Protein AF-A0A923YGH2-F1 (afdb_monomer_lite)

Radius of gyration: 32.26 Å; chains: 1; bounding box: 65×33×88 Å

Sequence (251 aa):
MGNYLRNRQLCQKSAALTHETYASIAAMFGGIEATFDDNFAPNNHIIGATIIGGDPRDSVVDAHCRSHDHENLFIASSAVMPVAGTVNCALTIAADAMVQIASEMAAANASASTNADQIKRGEYLVRVADCIACHKVDKVKPFAGGYPLATPFGNIYGPNITPDKETGIGTWMDDDFIYAMPLGIGKHGEHLFQRFPIPRLPNCRVRMYWQSKPICLAYMRLIRRRRKTICCFRLTSDLFWRAGKLIQQKV

Foldseek 3Di:
DVVVVVVVVVVLVVLVVVVVVVVVVCVVVVNPDDDDDSDDDDPPQDAQQQEEDDDLVPGQAYPLQAGPVDRPDGDQGNNHHNDDDPDDCPVVSVVSVVSNVVVVVVVVVVVPDDLVVLLVLLVVVCVVVVQQVQQAPDPVGGQCKADFDDDPVGTDIDFRQALAPPGHCVVPDLVQQLCCLQPCAHPVRDRHDPPNCPDDPPPDPPDPDSVSSSSNSSNRNVPDDDDDPDRSVPVPPVVVVVVVVVVVVPD

Secondary structure (DSSP, 8-state):
-HHHHHHHHHHHHHHHHHHHHHHHHHHHTT-S------S----S----TT-B-S-TTT-SB-TTSBBTT-TT-B--SGGG-SS--SS-THHHHHHHHHHHHHHHHHHHHHTS--HHHHHHHHHHHHHHTTHHHHS-SSTTSTTS---EEEETTEEEEPPP-SS-TTTSSTT--HHHHHHHHHH-B-TTSPBPPS-S--S-STT---PPPGGGHHHHHHHHHHSPP---SS-THHHHHHHHHHHHHHHTT--

pLDDT: mean 76.6, std 18.09, range [27.05, 96.0]

Structure (mmCIF, N/CA/C/O backbone):
data_AF-A0A923YGH2-F1
#
_entry.id   AF-A0A923YGH2-F1
#
loop_
_atom_site.group_PDB
_atom_site.id
_atom_site.type_symbo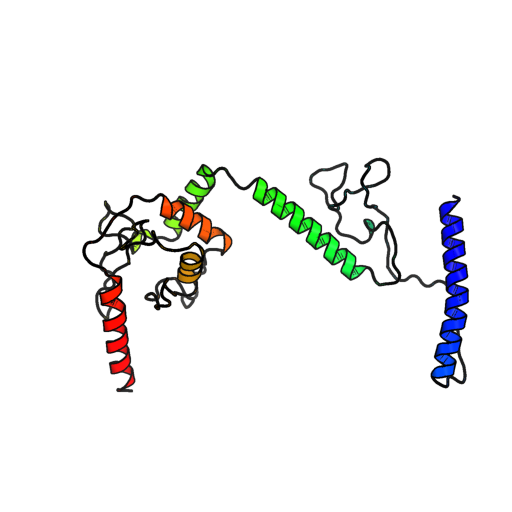l
_atom_site.label_atom_id
_atom_site.label_alt_id
_atom_site.label_comp_id
_atom_site.label_asym_id
_atom_site.label_entity_id
_atom_site.label_seq_id
_atom_site.pdbx_PDB_ins_code
_atom_site.Cartn_x
_atom_site.Cartn_y
_atom_site.Cartn_z
_atom_site.occupancy
_atom_site.B_iso_or_equiv
_atom_site.auth_seq_id
_atom_site.auth_comp_id
_atom_site.auth_asym_id
_atom_site.auth_atom_id
_atom_site.pdbx_PDB_model_num
ATOM 1 N N . MET A 1 1 ? -1.843 5.556 -34.778 1.00 51.59 1 MET A N 1
ATOM 2 C CA . MET A 1 1 ? -0.542 5.370 -35.468 1.00 51.59 1 MET A CA 1
ATOM 3 C C . MET A 1 1 ? 0.438 6.537 -35.273 1.00 51.59 1 MET A C 1
ATOM 5 O O . MET A 1 1 ? 1.607 6.277 -35.023 1.00 51.59 1 MET A O 1
ATOM 9 N N . GLY A 1 2 ? 0.002 7.807 -35.338 1.00 68.06 2 GLY A N 1
ATOM 10 C CA . GLY A 1 2 ? 0.908 8.975 -35.281 1.00 68.06 2 GLY A CA 1
ATOM 11 C C . GLY A 1 2 ? 1.752 9.128 -34.001 1.00 68.06 2 GLY A C 1
ATOM 12 O O . GLY A 1 2 ? 2.949 9.385 -34.092 1.00 68.06 2 GLY A O 1
ATOM 13 N N . ASN A 1 3 ? 1.174 8.903 -32.815 1.00 70.56 3 ASN A N 1
ATOM 14 C CA . ASN A 1 3 ? 1.896 9.080 -31.541 1.00 70.56 3 ASN A CA 1
ATOM 15 C C . ASN A 1 3 ? 2.990 8.023 -31.310 1.00 70.56 3 ASN A C 1
ATOM 17 O O . ASN A 1 3 ? 4.061 8.346 -30.806 1.00 70.56 3 ASN A O 1
ATOM 21 N N . TYR A 1 4 ? 2.761 6.778 -31.736 1.00 70.81 4 TYR A N 1
ATOM 22 C CA . TYR A 1 4 ? 3.744 5.696 -31.616 1.00 70.81 4 TYR A CA 1
ATOM 23 C C . TYR A 1 4 ? 5.009 5.976 -32.440 1.00 70.81 4 TYR A C 1
ATOM 25 O O . TYR A 1 4 ? 6.125 5.871 -31.935 1.00 70.81 4 TYR A O 1
ATOM 33 N N . LEU A 1 5 ? 4.835 6.399 -33.697 1.00 78.06 5 LEU A N 1
ATOM 34 C CA . LEU A 1 5 ? 5.953 6.735 -34.581 1.00 78.06 5 LEU A CA 1
ATOM 35 C C . LEU A 1 5 ? 6.756 7.927 -34.047 1.00 78.06 5 LEU A C 1
ATOM 37 O O . LEU A 1 5 ? 7.986 7.899 -34.085 1.00 78.06 5 LEU A O 1
ATOM 41 N N . ARG A 1 6 ? 6.074 8.933 -33.486 1.00 84.00 6 ARG A N 1
ATOM 42 C CA . ARG A 1 6 ? 6.716 10.077 -32.826 1.00 84.00 6 ARG A CA 1
ATOM 43 C C . ARG A 1 6 ? 7.553 9.643 -31.621 1.00 84.00 6 ARG A C 1
ATOM 45 O O . ARG A 1 6 ? 8.705 10.052 -31.514 1.00 84.00 6 ARG A O 1
ATOM 52 N N . ASN A 1 7 ? 7.013 8.791 -30.749 1.00 82.50 7 ASN A N 1
ATOM 53 C CA . ASN A 1 7 ? 7.738 8.302 -29.573 1.00 82.50 7 ASN A CA 1
ATOM 54 C C . ASN A 1 7 ? 8.963 7.473 -29.970 1.00 82.50 7 ASN A C 1
ATOM 56 O O . ASN A 1 7 ? 10.049 7.696 -29.443 1.00 82.50 7 ASN A O 1
ATOM 60 N N . ARG A 1 8 ? 8.828 6.598 -30.973 1.00 85.31 8 ARG A N 1
ATOM 61 C CA . ARG A 1 8 ? 9.960 5.840 -31.521 1.00 85.31 8 ARG A CA 1
ATOM 62 C C . ARG A 1 8 ? 11.075 6.761 -32.022 1.00 85.31 8 ARG A C 1
ATOM 64 O O . ARG A 1 8 ? 12.238 6.531 -31.705 1.00 85.31 8 ARG A O 1
ATOM 71 N N . GLN A 1 9 ? 10.731 7.811 -32.768 1.00 88.75 9 GLN A N 1
ATOM 72 C CA . GLN A 1 9 ? 11.712 8.787 -33.255 1.00 88.75 9 GLN A CA 1
ATOM 73 C C . GLN A 1 9 ? 12.418 9.523 -32.109 1.00 88.75 9 GLN A C 1
ATOM 75 O O . GLN A 1 9 ? 13.615 9.784 -32.200 1.00 88.75 9 GLN A O 1
ATOM 80 N N . LEU A 1 10 ? 11.704 9.851 -31.028 1.00 88.81 10 LEU A N 1
ATOM 81 C CA . LEU A 1 10 ? 12.302 10.473 -29.844 1.00 88.81 10 LEU A CA 1
ATOM 82 C C . LEU A 1 10 ? 13.286 9.526 -29.145 1.00 88.81 10 LEU A C 1
ATOM 84 O O . LEU A 1 10 ? 14.396 9.948 -28.833 1.00 88.81 10 LEU A O 1
ATOM 88 N N . CYS A 1 11 ? 12.931 8.249 -28.974 1.00 88.44 11 CYS A N 1
ATOM 89 C CA . CYS A 1 11 ? 13.839 7.245 -28.411 1.00 88.44 11 CYS A CA 1
ATOM 90 C C . CYS A 1 11 ? 15.108 7.083 -29.259 1.00 88.44 11 CYS A C 1
ATOM 92 O O . CYS A 1 11 ? 16.207 7.052 -28.715 1.00 88.44 11 CYS A O 1
ATOM 94 N N . GLN A 1 12 ? 14.975 7.047 -30.588 1.00 90.00 12 GLN A N 1
ATOM 95 C CA . GLN A 1 12 ? 16.122 6.956 -31.500 1.00 90.00 12 GLN A CA 1
ATOM 96 C C . GLN A 1 12 ? 17.038 8.184 -31.409 1.00 90.00 12 GLN A C 1
ATOM 98 O O . GLN A 1 12 ? 18.255 8.040 -31.354 1.00 90.00 12 GLN A O 1
ATOM 103 N N . LYS A 1 13 ? 16.465 9.392 -31.337 1.00 91.75 13 LYS A N 1
ATOM 104 C CA . LYS A 1 13 ? 17.238 10.628 -31.130 1.00 91.75 13 LYS A CA 1
ATOM 105 C C . LYS A 1 13 ? 17.957 10.637 -29.782 1.00 91.75 13 LYS A C 1
ATOM 107 O O . LYS A 1 13 ? 19.107 11.051 -29.713 1.00 91.75 13 LYS A O 1
ATOM 112 N N . SER A 1 14 ? 17.290 10.167 -28.727 1.00 91.81 14 SER A N 1
ATOM 113 C CA . SER A 1 14 ? 17.901 10.046 -27.403 1.00 91.81 14 SER A CA 1
ATOM 114 C C . SER A 1 14 ? 19.072 9.067 -27.414 1.00 91.81 14 SER A C 1
ATOM 116 O O . SER A 1 14 ? 20.101 9.376 -26.830 1.00 91.81 14 SER A O 1
ATOM 118 N N . ALA A 1 15 ? 18.945 7.926 -28.099 1.00 91.88 15 ALA A N 1
ATOM 119 C CA . ALA A 1 15 ? 20.016 6.935 -28.202 1.00 91.88 15 ALA A CA 1
ATOM 120 C C . ALA A 1 15 ? 21.278 7.512 -28.867 1.00 91.88 15 ALA A C 1
ATOM 122 O O . ALA A 1 15 ? 22.377 7.316 -28.355 1.00 91.88 15 ALA A O 1
ATOM 123 N N . ALA A 1 16 ? 21.118 8.301 -29.938 1.00 90.44 16 ALA A N 1
ATOM 124 C CA . ALA A 1 16 ? 22.237 8.987 -30.587 1.00 90.44 16 ALA A CA 1
ATOM 125 C C . ALA A 1 16 ? 22.972 9.944 -29.624 1.00 90.44 16 ALA A C 1
ATOM 127 O O . ALA A 1 16 ? 24.197 9.937 -29.559 1.00 90.44 16 ALA A O 1
ATOM 128 N N . LEU A 1 17 ? 22.232 10.705 -28.810 1.00 92.81 17 LEU A N 1
ATOM 129 C CA . LEU A 1 17 ? 22.819 11.583 -27.788 1.00 92.81 17 LEU A CA 1
ATOM 130 C C . LEU A 1 17 ? 23.499 10.796 -26.651 1.00 92.81 17 LEU A C 1
ATOM 132 O O . LEU A 1 17 ? 24.545 11.194 -26.132 1.00 92.81 17 LEU A O 1
ATOM 136 N N . THR A 1 18 ? 22.915 9.669 -26.240 1.00 92.88 18 THR A N 1
ATOM 137 C CA . THR A 1 18 ? 23.509 8.786 -25.228 1.00 92.88 18 THR A CA 1
ATOM 138 C C . THR A 1 18 ? 24.840 8.215 -25.707 1.00 92.88 18 THR A C 1
ATOM 140 O O . THR A 1 18 ? 25.773 8.134 -24.912 1.00 92.88 18 THR A O 1
ATOM 143 N N . HIS A 1 19 ? 24.969 7.907 -26.999 1.00 91.38 19 HIS A N 1
ATOM 144 C CA . HIS A 1 19 ? 26.223 7.443 -27.588 1.00 91.38 19 HIS A CA 1
ATOM 145 C C . HIS A 1 19 ? 27.350 8.483 -27.429 1.00 91.38 19 HIS A C 1
ATOM 147 O O . HIS A 1 19 ? 28.436 8.154 -26.950 1.00 91.38 19 HIS A O 1
ATOM 153 N N . GLU A 1 20 ? 27.083 9.759 -27.734 1.00 90.88 20 GLU A N 1
ATOM 154 C CA . GLU A 1 20 ? 28.039 10.860 -27.512 1.00 90.88 20 GLU A CA 1
ATOM 155 C C . GLU A 1 20 ? 28.424 10.994 -26.029 1.00 90.88 20 GLU A C 1
ATOM 157 O O . GLU A 1 20 ? 29.595 11.169 -25.681 1.00 90.88 20 GLU A O 1
ATOM 162 N N . THR A 1 21 ? 27.439 10.844 -25.142 1.00 93.88 21 THR A N 1
ATOM 163 C CA . THR A 1 21 ? 27.642 10.915 -23.690 1.00 93.88 21 THR A CA 1
ATOM 164 C C . THR A 1 21 ? 28.530 9.770 -23.196 1.00 93.88 21 THR A C 1
ATOM 166 O O . THR A 1 21 ? 29.461 9.998 -22.425 1.00 93.88 21 THR A O 1
ATOM 169 N N . TYR A 1 22 ? 28.294 8.541 -23.659 1.00 93.56 22 TYR A N 1
ATOM 170 C CA . TYR A 1 22 ? 29.104 7.381 -23.290 1.00 93.56 22 TYR A CA 1
ATOM 171 C C . TYR A 1 22 ? 30.531 7.471 -23.829 1.00 93.56 22 TYR A C 1
ATOM 173 O O . TYR A 1 22 ? 31.462 7.142 -23.096 1.00 93.56 22 TYR A O 1
ATOM 181 N N . ALA A 1 23 ? 30.729 7.988 -25.045 1.00 90.94 23 ALA A N 1
ATOM 182 C CA . ALA A 1 23 ? 32.065 8.254 -25.575 1.00 90.94 23 ALA A CA 1
ATOM 183 C C . ALA A 1 23 ? 32.828 9.282 -24.720 1.00 90.94 23 ALA A C 1
ATOM 185 O O . ALA A 1 23 ? 33.994 9.068 -24.388 1.00 90.94 23 ALA A O 1
ATOM 186 N N . SER A 1 24 ? 32.161 10.363 -24.296 1.00 92.50 24 SER A N 1
ATOM 187 C CA . SER A 1 24 ? 32.753 11.355 -23.389 1.00 92.50 24 SER A CA 1
ATOM 188 C C . SER A 1 24 ? 33.124 10.744 -22.034 1.00 92.50 24 SER A C 1
ATOM 190 O O . SER A 1 24 ? 34.229 10.968 -21.537 1.00 92.50 24 SER A O 1
ATOM 192 N N . ILE A 1 25 ? 32.239 9.924 -21.460 1.00 94.25 25 ILE A N 1
ATOM 193 C CA . ILE A 1 25 ? 32.496 9.215 -20.202 1.00 94.25 25 ILE A CA 1
ATOM 194 C C . ILE A 1 25 ? 33.699 8.276 -20.346 1.00 94.25 25 ILE A C 1
ATOM 196 O O . ILE A 1 25 ? 34.610 8.332 -19.522 1.00 94.25 25 ILE A O 1
ATOM 200 N N . ALA A 1 26 ? 33.754 7.468 -21.406 1.00 92.38 26 ALA A N 1
ATOM 201 C CA . ALA A 1 26 ? 34.865 6.554 -21.660 1.00 92.38 26 ALA A CA 1
ATOM 202 C C . ALA A 1 26 ? 36.209 7.293 -21.789 1.00 92.38 26 ALA A C 1
ATOM 204 O O . ALA A 1 26 ? 37.203 6.868 -21.198 1.00 92.38 26 ALA A O 1
ATOM 205 N N . ALA A 1 27 ? 36.227 8.436 -22.484 1.00 91.25 27 ALA A N 1
ATOM 206 C CA . ALA A 1 27 ? 37.417 9.275 -22.609 1.00 91.25 27 ALA A CA 1
ATOM 207 C C . ALA A 1 27 ? 37.882 9.834 -21.252 1.00 91.25 27 ALA A C 1
ATOM 209 O O . ALA A 1 27 ? 39.078 9.826 -20.964 1.00 91.25 27 ALA A O 1
ATOM 210 N N . MET A 1 28 ? 36.953 10.262 -20.386 1.00 93.94 28 MET A N 1
ATOM 211 C CA . MET A 1 28 ? 37.285 10.742 -19.036 1.00 93.94 28 MET A CA 1
ATOM 212 C C . MET A 1 28 ? 37.914 9.657 -18.153 1.00 93.94 28 MET A C 1
ATOM 214 O O . MET A 1 28 ? 38.771 9.965 -17.328 1.00 93.94 28 MET A O 1
ATOM 218 N N . PHE A 1 29 ? 37.532 8.392 -18.338 1.00 94.75 29 PHE A N 1
ATOM 219 C CA . PHE A 1 29 ? 38.140 7.260 -17.633 1.00 94.75 29 PHE A CA 1
ATOM 220 C C . PHE A 1 29 ? 39.481 6.802 -18.235 1.00 94.75 29 PHE A C 1
ATOM 222 O O . PHE A 1 29 ? 40.076 5.851 -17.731 1.00 94.75 29 PHE A O 1
ATOM 229 N N . GLY A 1 30 ? 39.977 7.462 -19.290 1.00 92.19 30 GLY A N 1
ATOM 230 C CA . GLY A 1 30 ? 41.202 7.063 -19.986 1.00 92.19 30 GLY A CA 1
ATOM 231 C C . GLY A 1 30 ? 41.038 5.790 -20.821 1.00 92.19 30 GLY A C 1
ATOM 232 O O . GLY A 1 30 ? 42.017 5.085 -21.061 1.00 92.19 30 GLY A O 1
ATOM 233 N N . GLY A 1 31 ? 39.809 5.468 -21.239 1.00 87.25 31 GLY A N 1
ATOM 234 C CA . GLY A 1 31 ? 39.529 4.324 -22.100 1.00 87.25 31 GLY A CA 1
ATOM 235 C C . GLY A 1 31 ? 40.233 4.460 -23.450 1.00 87.25 31 GLY A C 1
ATOM 236 O O . GLY A 1 31 ? 40.041 5.443 -24.161 1.00 87.25 31 GLY A O 1
ATOM 237 N N . ILE A 1 32 ? 41.047 3.464 -23.798 1.00 81.38 32 ILE A N 1
ATOM 238 C CA . ILE A 1 32 ? 41.791 3.402 -25.068 1.00 81.38 32 ILE A CA 1
ATOM 239 C C . ILE A 1 32 ? 41.006 2.708 -26.188 1.00 81.38 32 ILE A C 1
ATOM 241 O O . ILE A 1 32 ? 41.340 2.858 -27.358 1.00 81.38 32 ILE A O 1
ATOM 245 N N . GLU A 1 33 ? 39.956 1.970 -25.831 1.00 80.69 33 GLU A N 1
ATOM 246 C CA . GLU A 1 33 ? 39.076 1.265 -26.755 1.00 80.69 33 GLU A CA 1
ATOM 247 C C . GLU A 1 33 ? 37.660 1.262 -26.164 1.00 80.69 33 GLU A C 1
ATOM 249 O O . GLU A 1 33 ? 37.472 0.934 -24.990 1.00 80.69 33 GLU A O 1
ATOM 254 N N . ALA A 1 34 ? 36.668 1.674 -26.951 1.00 82.81 34 ALA A N 1
ATOM 255 C CA . ALA A 1 34 ? 35.266 1.700 -26.549 1.00 82.81 34 ALA A CA 1
ATOM 256 C C . ALA A 1 34 ? 34.439 0.944 -27.587 1.00 82.81 34 ALA A C 1
ATOM 258 O O . ALA A 1 34 ? 34.562 1.186 -28.787 1.00 82.81 34 ALA A O 1
ATOM 259 N N . THR A 1 35 ? 33.601 0.027 -27.113 1.00 88.69 35 THR A N 1
ATOM 260 C CA . THR A 1 35 ? 32.656 -0.724 -27.940 1.00 88.69 35 THR A CA 1
ATOM 261 C C . THR A 1 35 ? 31.242 -0.334 -27.539 1.00 88.69 35 THR A C 1
ATOM 263 O O . THR A 1 35 ? 30.943 -0.184 -26.354 1.00 88.69 35 THR A O 1
ATOM 266 N N . PHE A 1 36 ? 30.382 -0.141 -28.532 1.00 89.56 36 PHE A N 1
ATOM 267 C CA . PHE A 1 36 ? 28.995 0.263 -28.342 1.00 89.56 36 PHE A CA 1
ATOM 268 C C . PHE A 1 36 ? 28.092 -0.784 -28.989 1.00 89.56 36 PHE A C 1
ATOM 270 O O . PHE A 1 36 ? 28.369 -1.244 -30.097 1.00 89.56 36 PHE A O 1
ATOM 277 N N . ASP A 1 37 ? 27.036 -1.177 -28.280 1.00 89.56 37 ASP A N 1
ATOM 278 C CA . ASP A 1 37 ? 25.952 -1.981 -28.838 1.00 89.56 37 ASP A CA 1
ATOM 279 C C . ASP A 1 37 ? 24.752 -1.063 -29.074 1.00 89.56 37 ASP A C 1
ATOM 281 O O . ASP A 1 37 ? 24.141 -0.564 -28.128 1.00 89.56 37 ASP A O 1
ATOM 285 N N . ASP A 1 38 ? 24.437 -0.827 -30.346 1.00 87.75 38 ASP A N 1
ATOM 286 C CA . ASP A 1 38 ? 23.334 0.044 -30.761 1.00 87.75 38 ASP A CA 1
ATOM 287 C C . ASP A 1 38 ? 21.974 -0.677 -30.763 1.00 87.75 38 ASP A C 1
ATOM 289 O O . ASP A 1 38 ? 20.938 -0.079 -31.082 1.00 87.75 38 ASP A O 1
ATOM 293 N N . ASN A 1 39 ? 21.939 -1.969 -30.419 1.00 90.06 39 ASN A N 1
ATOM 294 C CA . ASN A 1 39 ? 20.687 -2.702 -30.315 1.00 90.06 39 ASN A CA 1
ATOM 295 C C . ASN A 1 39 ? 19.911 -2.297 -29.056 1.00 90.06 39 ASN A C 1
ATOM 297 O O . ASN A 1 39 ? 20.431 -2.252 -27.942 1.00 90.06 39 ASN A O 1
ATOM 301 N N . PHE A 1 40 ? 18.604 -2.072 -29.212 1.00 89.62 40 PHE A N 1
ATOM 302 C CA . PHE A 1 40 ? 17.718 -1.806 -28.081 1.00 89.62 40 PHE A CA 1
ATOM 303 C C . PHE A 1 40 ? 17.469 -3.085 -27.276 1.00 89.62 40 PHE A C 1
ATOM 305 O O . PHE A 1 40 ? 16.586 -3.881 -27.603 1.00 89.62 40 PHE A O 1
ATOM 312 N N . ALA A 1 41 ? 18.235 -3.263 -26.203 1.00 90.88 41 ALA A N 1
ATOM 313 C CA . ALA A 1 41 ? 18.044 -4.363 -25.270 1.00 90.88 41 ALA A CA 1
ATOM 314 C C . ALA A 1 41 ? 16.727 -4.217 -24.472 1.00 90.88 41 ALA A C 1
ATOM 316 O O . ALA A 1 41 ? 16.381 -3.114 -24.029 1.00 90.88 41 ALA A O 1
ATOM 317 N N . PRO A 1 42 ? 15.975 -5.313 -24.248 1.00 90.56 42 PRO A N 1
ATOM 318 C CA . PRO A 1 42 ? 14.824 -5.292 -23.355 1.00 90.56 42 PRO A CA 1
ATOM 319 C C . PRO A 1 42 ? 15.276 -5.161 -21.892 1.00 90.56 42 PRO A C 1
ATOM 321 O O . PRO A 1 42 ? 16.164 -5.878 -21.443 1.00 90.56 42 PRO A O 1
ATOM 324 N N . ASN A 1 43 ? 14.616 -4.288 -21.124 1.00 87.31 43 ASN A N 1
ATOM 325 C CA . ASN A 1 43 ? 14.975 -3.992 -19.725 1.00 87.31 43 ASN A CA 1
ATOM 326 C C . ASN A 1 43 ? 13.994 -4.562 -18.683 1.00 87.31 43 ASN A C 1
ATOM 328 O O . ASN A 1 43 ? 14.016 -4.162 -17.522 1.00 87.31 43 ASN A O 1
ATOM 332 N N . ASN A 1 44 ? 13.122 -5.498 -19.077 1.00 89.69 44 ASN A N 1
ATOM 333 C CA . ASN A 1 44 ? 12.135 -6.146 -18.196 1.00 89.69 44 ASN A CA 1
ATOM 334 C C . ASN A 1 44 ? 11.152 -5.182 -17.488 1.00 89.69 44 ASN A C 1
ATOM 336 O O . ASN A 1 44 ? 10.557 -5.536 -16.472 1.00 89.69 44 ASN A O 1
ATOM 340 N N . HIS A 1 45 ? 10.939 -3.975 -18.023 1.00 89.88 45 HIS A N 1
ATOM 341 C CA . HIS A 1 45 ? 9.991 -2.981 -17.493 1.00 89.88 45 HIS A CA 1
ATOM 342 C C . HIS A 1 45 ? 8.728 -2.913 -18.353 1.00 89.88 45 HIS A C 1
ATOM 344 O O . HIS A 1 45 ? 8.504 -1.957 -19.093 1.00 89.88 45 HIS A O 1
ATOM 350 N N . ILE A 1 46 ? 7.907 -3.962 -18.289 1.00 90.00 46 ILE A N 1
ATOM 351 C CA . ILE A 1 46 ? 6.625 -4.007 -19.005 1.00 90.00 46 ILE A CA 1
ATOM 352 C C . ILE A 1 46 ? 5.632 -3.095 -18.280 1.00 90.00 46 ILE A C 1
ATOM 354 O O . ILE A 1 46 ? 5.352 -3.298 -17.098 1.00 90.00 46 ILE A O 1
ATOM 358 N N . ILE A 1 47 ? 5.104 -2.091 -18.976 1.00 91.06 47 ILE A N 1
ATOM 359 C CA . ILE A 1 47 ? 4.236 -1.055 -18.401 1.00 91.06 47 ILE A CA 1
ATOM 360 C C . ILE A 1 47 ? 3.035 -0.752 -19.309 1.00 91.06 47 ILE A C 1
ATOM 362 O O . ILE A 1 47 ? 3.046 -1.094 -20.492 1.00 91.06 47 ILE A O 1
ATOM 366 N N . GLY A 1 48 ? 2.021 -0.073 -18.766 1.00 88.88 48 GLY A N 1
ATOM 367 C CA . GLY A 1 48 ? 0.935 0.536 -19.545 1.00 88.88 48 GLY A CA 1
ATOM 368 C C . GLY A 1 48 ? -0.111 -0.425 -20.121 1.00 88.88 48 GLY A C 1
ATOM 369 O O . GLY A 1 48 ? -0.913 -0.014 -20.955 1.00 88.88 48 GLY A O 1
ATOM 370 N N . ALA A 1 49 ? -0.122 -1.694 -19.704 1.00 91.12 49 ALA A N 1
ATOM 371 C CA . ALA A 1 49 ? -1.100 -2.678 -20.174 1.00 91.12 49 ALA A CA 1
ATOM 372 C C . ALA A 1 49 ? -2.516 -2.465 -19.597 1.00 91.12 49 ALA A C 1
ATOM 374 O O . ALA A 1 49 ? -3.493 -2.856 -20.227 1.00 91.12 49 ALA A O 1
ATOM 375 N N . THR A 1 50 ? -2.638 -1.845 -18.422 1.00 94.50 50 THR A N 1
ATOM 376 C CA . THR A 1 50 ? -3.909 -1.590 -17.721 1.00 94.50 50 THR A CA 1
ATOM 377 C C . THR A 1 50 ? -3.924 -0.165 -17.179 1.00 94.50 50 THR A C 1
ATOM 379 O O . THR A 1 50 ? -3.990 0.046 -15.972 1.00 94.50 50 THR A O 1
ATOM 382 N N . ILE A 1 51 ? -3.766 0.802 -18.084 1.00 93.62 51 ILE A N 1
ATOM 383 C CA . ILE A 1 51 ? -3.421 2.190 -17.769 1.00 93.62 51 ILE A CA 1
ATOM 384 C C . ILE A 1 51 ? -4.389 2.857 -16.780 1.00 93.62 51 ILE A C 1
ATOM 386 O O . ILE A 1 51 ? -5.605 2.659 -16.846 1.00 93.62 51 ILE A O 1
ATOM 390 N N . ILE A 1 52 ? -3.821 3.661 -15.884 1.00 93.75 52 ILE A N 1
ATOM 391 C CA . ILE A 1 52 ? -4.544 4.503 -14.934 1.00 93.75 52 ILE A CA 1
ATOM 392 C C . ILE A 1 52 ? -5.108 5.761 -15.604 1.00 93.75 52 ILE A C 1
ATOM 394 O O . ILE A 1 52 ? -4.441 6.377 -16.439 1.00 93.75 52 ILE A O 1
ATOM 398 N N . GLY A 1 53 ? -6.312 6.180 -15.217 1.00 91.62 53 GLY A N 1
ATOM 399 C CA . GLY A 1 53 ? -6.926 7.402 -15.732 1.00 91.62 53 GLY A CA 1
ATOM 400 C C . GLY A 1 53 ? -8.231 7.779 -15.037 1.00 91.62 53 GLY A C 1
ATOM 401 O O . GLY A 1 53 ? -8.746 7.063 -14.181 1.00 91.62 53 GLY A O 1
ATOM 402 N N . GLY A 1 54 ? -8.734 8.968 -15.371 1.00 92.19 54 GLY A N 1
ATOM 403 C CA . GLY A 1 54 ? -9.962 9.517 -14.789 1.00 92.19 54 GLY A CA 1
ATOM 404 C C . GLY A 1 54 ? -11.240 9.152 -15.547 1.00 92.19 54 GLY A C 1
ATOM 405 O O . GLY A 1 54 ? -12.325 9.392 -15.025 1.00 92.19 54 GLY A O 1
ATOM 406 N N . ASP A 1 55 ? -11.126 8.609 -16.763 1.00 92.31 55 ASP A N 1
ATOM 407 C CA . ASP A 1 55 ? -12.258 8.265 -17.624 1.00 92.31 55 ASP A CA 1
ATOM 408 C C . ASP A 1 55 ? -12.217 6.766 -17.983 1.00 92.31 55 ASP A C 1
ATOM 410 O O . ASP A 1 55 ? -11.221 6.285 -18.527 1.00 92.31 55 ASP A O 1
ATOM 414 N N . PRO A 1 56 ? -13.284 5.994 -17.718 1.00 93.12 56 PRO A N 1
ATOM 415 C CA . PRO A 1 56 ? -13.331 4.568 -18.048 1.00 93.12 56 PRO A CA 1
ATOM 416 C C . PRO A 1 56 ? -13.279 4.269 -19.556 1.00 93.12 56 PRO A C 1
ATOM 418 O O . PRO A 1 56 ? -13.095 3.123 -19.956 1.00 93.12 56 PRO A O 1
ATOM 421 N N . ARG A 1 57 ? -13.455 5.272 -20.425 1.00 94.75 57 ARG A N 1
ATOM 422 C CA . ARG A 1 57 ? -13.387 5.097 -21.886 1.00 94.75 57 ARG A CA 1
ATOM 423 C C . ARG A 1 57 ? -11.959 5.005 -22.416 1.00 94.75 57 ARG A C 1
ATOM 425 O O . ARG A 1 57 ? -11.767 4.500 -23.521 1.00 94.75 57 ARG A O 1
ATOM 432 N N . ASP A 1 58 ? -10.982 5.523 -21.677 1.00 93.94 58 ASP A N 1
ATOM 433 C CA . ASP A 1 58 ? -9.575 5.571 -22.089 1.00 93.94 58 ASP A CA 1
ATOM 434 C C . ASP A 1 58 ? -8.599 5.014 -21.039 1.00 93.94 58 ASP A C 1
ATOM 436 O O . ASP A 1 58 ? -7.388 4.992 -21.274 1.00 93.94 58 ASP A O 1
ATOM 440 N N . SER A 1 59 ? -9.119 4.496 -19.925 1.00 95.06 59 SER A N 1
ATOM 441 C CA . SER A 1 59 ? -8.337 3.876 -18.860 1.00 95.06 59 SER A CA 1
ATOM 442 C C . SER A 1 59 ? -9.017 2.634 -18.294 1.00 95.06 59 SER A C 1
ATOM 444 O O . SER A 1 59 ? -10.232 2.480 -18.376 1.00 95.06 59 SER A O 1
ATOM 446 N N . VAL A 1 60 ? -8.214 1.725 -17.739 1.00 96.00 60 VAL A N 1
ATOM 447 C CA . VAL A 1 60 ? -8.699 0.460 -17.155 1.00 96.00 60 VAL A CA 1
ATOM 448 C C . VAL A 1 60 ? -8.946 0.617 -15.659 1.00 96.00 60 VAL A C 1
ATOM 450 O O . VAL A 1 60 ? -9.897 0.050 -15.119 1.00 96.00 60 VAL A O 1
ATOM 453 N N . VAL A 1 61 ? -8.095 1.397 -14.991 1.00 93.25 61 VAL A N 1
ATOM 454 C CA . VAL A 1 61 ? -8.165 1.617 -13.547 1.00 93.25 61 VAL A CA 1
ATOM 455 C C . VAL A 1 61 ? -8.234 3.101 -13.197 1.00 93.25 61 VAL A C 1
ATOM 457 O O . VAL A 1 61 ? -7.718 3.950 -13.926 1.00 93.25 61 VAL A O 1
ATOM 460 N N . ASP A 1 62 ? -8.860 3.409 -12.066 1.00 92.06 62 ASP A N 1
ATOM 461 C CA . ASP A 1 62 ? -8.952 4.749 -11.496 1.00 92.06 62 ASP A CA 1
ATOM 462 C C . ASP A 1 62 ? -7.660 5.175 -10.773 1.00 92.06 62 ASP A C 1
ATOM 464 O O . ASP A 1 62 ? -6.708 4.407 -10.642 1.00 92.06 62 ASP A O 1
ATOM 468 N N . ALA A 1 63 ? -7.636 6.399 -10.234 1.00 89.69 63 ALA A N 1
ATOM 469 C CA . ALA A 1 63 ? -6.496 6.952 -9.491 1.00 89.69 63 ALA A CA 1
ATOM 470 C C . ALA A 1 63 ? -6.060 6.125 -8.258 1.00 89.69 63 ALA A C 1
ATOM 472 O O . ALA A 1 63 ? -4.970 6.339 -7.727 1.00 89.69 63 ALA A O 1
ATOM 473 N N . HIS A 1 64 ? -6.892 5.191 -7.798 1.00 89.00 64 HIS A N 1
ATOM 474 C CA . HIS A 1 64 ? -6.615 4.270 -6.700 1.00 89.00 64 HIS A CA 1
ATOM 475 C C . HIS A 1 64 ? -6.256 2.866 -7.197 1.00 89.00 64 HIS A C 1
ATOM 477 O O . HIS A 1 64 ? -6.247 1.927 -6.406 1.00 89.00 64 HIS A O 1
ATOM 483 N N . CYS A 1 65 ? -5.936 2.719 -8.486 1.00 91.12 65 CYS A N 1
ATOM 484 C CA . CYS A 1 65 ? -5.647 1.449 -9.152 1.00 91.12 65 CYS A CA 1
ATOM 485 C C . CYS A 1 65 ? -6.792 0.425 -9.053 1.00 91.12 65 CYS A C 1
ATOM 487 O O . CYS A 1 65 ? -6.556 -0.784 -9.165 1.00 91.12 65 CYS A O 1
ATOM 489 N N . ARG A 1 66 ? -8.028 0.892 -8.844 1.00 91.31 66 ARG A N 1
ATOM 490 C CA . ARG A 1 66 ? -9.234 0.066 -8.871 1.00 91.31 66 ARG A CA 1
ATOM 491 C C . ARG A 1 66 ? -9.769 -0.001 -10.291 1.00 91.31 66 ARG A C 1
ATOM 493 O O . ARG A 1 66 ? -9.822 1.011 -10.978 1.00 91.31 66 ARG A O 1
ATOM 500 N N . SER A 1 67 ? -10.192 -1.180 -10.724 1.00 93.44 67 SER A N 1
ATOM 501 C CA . SER A 1 67 ? -10.841 -1.368 -12.021 1.00 93.44 67 SER A CA 1
ATOM 502 C C . SER A 1 67 ? -12.123 -0.543 -12.111 1.00 93.44 67 SER A C 1
ATOM 504 O O . SER A 1 67 ? -12.974 -0.640 -11.229 1.00 93.44 67 SER A O 1
ATOM 506 N N . HIS A 1 68 ? -12.308 0.199 -13.205 1.00 93.25 68 HIS A N 1
ATOM 507 C CA . HIS A 1 68 ? -13.562 0.933 -13.436 1.00 93.25 68 HIS A CA 1
ATOM 508 C C . HIS A 1 68 ? -14.768 -0.004 -13.551 1.00 93.25 68 HIS A C 1
ATOM 510 O O . HIS A 1 68 ? -15.865 0.330 -13.112 1.00 93.25 68 HIS A O 1
ATOM 516 N N . ASP A 1 69 ? -14.554 -1.198 -14.104 1.00 95.19 69 ASP A N 1
ATOM 517 C CA . ASP A 1 69 ? -15.628 -2.165 -14.326 1.00 95.19 69 ASP A CA 1
ATOM 518 C C . ASP A 1 69 ? -16.088 -2.883 -13.048 1.00 95.19 69 ASP A C 1
ATOM 520 O O . ASP A 1 69 ? -17.206 -3.398 -13.013 1.00 95.19 69 ASP A O 1
ATOM 524 N N . HIS A 1 70 ? -15.218 -3.048 -12.044 1.00 92.56 70 HIS A N 1
ATOM 525 C CA . HIS A 1 70 ? -15.441 -3.955 -10.908 1.00 92.56 70 HIS A CA 1
ATOM 526 C C . HIS A 1 70 ? -14.951 -3.313 -9.605 1.00 92.56 70 HIS A C 1
ATOM 528 O O . HIS A 1 70 ? -13.753 -3.116 -9.408 1.00 92.56 70 HIS A O 1
ATOM 534 N N . GLU A 1 71 ? -15.869 -3.065 -8.668 1.00 86.75 71 GLU A N 1
ATOM 535 C CA . GLU A 1 71 ? -15.578 -2.333 -7.424 1.00 86.75 71 GLU A CA 1
ATOM 536 C C . GLU A 1 71 ? -14.578 -3.034 -6.487 1.00 86.75 71 GLU A C 1
ATOM 538 O O . GLU A 1 71 ? -13.969 -2.386 -5.636 1.00 86.75 71 GLU A O 1
ATOM 543 N N . ASN A 1 72 ? -14.417 -4.351 -6.625 1.00 87.75 72 ASN A N 1
ATOM 544 C CA . ASN A 1 72 ? -13.575 -5.196 -5.777 1.00 87.75 72 ASN A CA 1
ATOM 545 C C . ASN A 1 72 ? -12.315 -5.725 -6.483 1.00 87.75 72 ASN A C 1
ATOM 547 O O . ASN A 1 72 ? -11.663 -6.627 -5.955 1.00 87.75 72 ASN A O 1
ATOM 551 N N . LEU A 1 73 ? -11.987 -5.211 -7.672 1.00 89.88 73 LEU A N 1
ATOM 552 C CA . LEU A 1 73 ? -10.800 -5.610 -8.424 1.00 89.88 73 LEU A CA 1
ATOM 553 C C . LEU A 1 73 ? -9.779 -4.472 -8.449 1.00 89.88 73 LEU A C 1
ATOM 555 O O . LEU A 1 73 ? -10.078 -3.369 -8.903 1.00 89.88 73 LEU A O 1
ATOM 559 N N . PHE A 1 74 ? -8.555 -4.771 -8.022 1.00 91.81 74 PHE A N 1
ATOM 560 C CA . PHE A 1 74 ? -7.439 -3.829 -8.001 1.00 91.81 74 PHE A CA 1
ATOM 561 C C . PHE A 1 74 ? -6.225 -4.418 -8.707 1.00 91.81 74 PHE A C 1
ATOM 563 O O . PHE A 1 74 ? -6.021 -5.636 -8.708 1.00 91.81 74 PHE A O 1
ATOM 570 N N . ILE A 1 75 ? -5.409 -3.548 -9.300 1.00 90.75 75 ILE A N 1
ATOM 571 C CA . ILE A 1 75 ? -4.208 -3.944 -10.034 1.00 90.75 75 ILE A CA 1
ATOM 572 C C . ILE A 1 75 ? -2.984 -3.269 -9.410 1.00 90.75 75 ILE A C 1
ATOM 574 O O . ILE A 1 75 ? -2.776 -2.066 -9.531 1.00 90.75 75 ILE A O 1
ATOM 578 N N . ALA A 1 76 ? -2.126 -4.067 -8.776 1.00 89.88 76 ALA A N 1
ATOM 579 C CA . ALA A 1 76 ? -0.843 -3.626 -8.230 1.00 89.88 76 ALA A CA 1
ATOM 580 C C . ALA A 1 76 ? 0.305 -4.116 -9.124 1.00 89.88 76 ALA A C 1
ATOM 582 O O . ALA A 1 76 ? 0.893 -5.173 -8.897 1.00 89.88 76 ALA A O 1
ATOM 583 N N . SER A 1 77 ? 0.587 -3.377 -10.197 1.00 91.19 77 SER A N 1
ATOM 584 C CA . SER A 1 77 ? 1.603 -3.740 -11.191 1.00 91.19 77 SER A CA 1
ATOM 585 C C . SER A 1 77 ? 2.037 -2.518 -11.992 1.00 91.19 77 SER A C 1
ATOM 587 O O . SER A 1 77 ? 1.261 -1.583 -12.149 1.00 91.19 77 SER A O 1
ATOM 589 N N . SER A 1 78 ? 3.224 -2.549 -12.604 1.00 92.38 78 SER A N 1
ATOM 590 C CA . SER A 1 78 ? 3.666 -1.521 -13.560 1.00 92.38 78 SER A CA 1
ATOM 591 C C . SER A 1 78 ? 2.743 -1.377 -14.773 1.00 92.38 78 SER A C 1
ATOM 593 O O . SER A 1 78 ? 2.794 -0.369 -15.476 1.00 92.38 78 SER A O 1
ATOM 595 N N . ALA A 1 79 ? 1.868 -2.357 -15.009 1.00 93.25 79 ALA A N 1
ATOM 596 C CA . ALA A 1 79 ? 0.817 -2.295 -16.017 1.00 93.25 79 ALA A CA 1
ATOM 597 C C . ALA A 1 79 ? -0.088 -1.056 -15.880 1.00 93.25 79 ALA A C 1
ATOM 599 O O . ALA A 1 79 ? -0.563 -0.562 -16.901 1.00 93.25 79 ALA A O 1
ATOM 600 N N . VAL A 1 80 ? -0.285 -0.525 -14.666 1.00 93.19 80 VAL A N 1
ATOM 601 C CA . VAL A 1 80 ? -1.130 0.664 -14.443 1.00 93.19 80 VAL A CA 1
ATOM 602 C C . VAL A 1 80 ? -0.438 1.976 -14.791 1.00 93.19 80 VAL A C 1
ATOM 604 O O . VAL A 1 80 ? -1.097 2.987 -15.022 1.00 93.19 80 VAL A O 1
ATOM 607 N N . MET A 1 81 ? 0.893 1.970 -14.878 1.00 92.38 81 MET A N 1
ATOM 608 C CA . MET A 1 81 ? 1.669 3.185 -15.083 1.00 92.38 81 MET A CA 1
ATOM 609 C C . MET A 1 81 ? 1.440 3.743 -16.495 1.00 92.38 81 MET A C 1
ATOM 611 O O . MET A 1 81 ? 1.661 3.026 -17.475 1.00 92.38 81 MET A O 1
ATOM 615 N N . PRO A 1 82 ? 1.070 5.029 -16.633 1.00 90.38 82 PRO A N 1
ATOM 616 C CA . PRO A 1 82 ? 0.779 5.624 -17.933 1.00 90.38 82 PRO A CA 1
ATOM 617 C C . PRO A 1 82 ? 2.039 5.989 -18.722 1.00 90.38 82 PRO A C 1
ATOM 619 O O . PRO A 1 82 ? 1.973 6.218 -19.929 1.00 90.38 82 PRO A O 1
ATOM 622 N N . VAL A 1 83 ? 3.194 6.058 -18.052 1.00 87.06 83 VAL A N 1
ATOM 623 C CA . VAL A 1 83 ? 4.463 6.506 -18.631 1.00 87.06 83 VAL A CA 1
ATOM 624 C C . VAL A 1 83 ? 5.624 5.674 -18.081 1.00 87.06 83 VAL A C 1
ATOM 626 O O . VAL A 1 83 ? 5.705 5.431 -16.877 1.00 87.06 83 VAL A O 1
ATOM 629 N N . ALA A 1 84 ? 6.555 5.287 -18.960 1.00 86.50 84 ALA A N 1
ATOM 630 C CA . ALA A 1 84 ? 7.882 4.810 -18.565 1.00 86.50 84 ALA A CA 1
ATOM 631 C C . ALA A 1 84 ? 8.760 6.022 -18.266 1.00 86.50 84 ALA A C 1
ATOM 633 O O . ALA A 1 84 ? 9.023 6.833 -19.154 1.00 86.50 84 ALA A O 1
ATOM 634 N N . GLY A 1 85 ? 9.209 6.143 -17.019 1.00 86.62 85 GLY A N 1
ATOM 635 C CA . GLY A 1 85 ? 10.259 7.089 -16.660 1.00 86.62 85 GLY A CA 1
ATOM 636 C C . GLY A 1 85 ? 11.639 6.625 -17.136 1.00 86.62 85 GLY A C 1
ATOM 637 O O . GLY A 1 85 ? 11.785 5.637 -17.850 1.00 86.62 85 GLY A O 1
ATOM 638 N N . THR A 1 86 ? 12.676 7.330 -16.693 1.00 89.44 86 THR A N 1
ATOM 639 C CA . THR A 1 86 ? 14.084 7.016 -16.994 1.00 89.44 86 THR A CA 1
ATOM 640 C C . THR A 1 86 ? 14.730 6.058 -15.986 1.00 89.44 86 THR A C 1
ATOM 642 O O . THR A 1 86 ? 15.926 5.796 -16.070 1.00 89.44 86 THR A O 1
ATOM 645 N N . VAL A 1 87 ? 13.965 5.555 -15.014 1.00 91.12 87 VAL A N 1
ATOM 646 C CA . VAL A 1 87 ? 14.457 4.746 -13.890 1.00 91.12 87 VAL A CA 1
ATOM 647 C C . VAL A 1 87 ? 13.610 3.490 -13.704 1.00 91.12 87 VAL A C 1
ATOM 649 O O . VAL A 1 87 ? 12.475 3.412 -14.175 1.00 91.12 87 VAL A O 1
ATOM 652 N N . ASN A 1 88 ? 14.144 2.515 -12.970 1.00 91.69 88 ASN A N 1
ATOM 653 C CA . ASN A 1 88 ? 13.439 1.281 -12.635 1.00 91.69 88 ASN A CA 1
ATOM 654 C C . ASN A 1 88 ? 12.128 1.566 -11.882 1.00 91.69 88 ASN A C 1
ATOM 656 O O . ASN A 1 88 ? 12.114 2.246 -10.857 1.00 91.69 88 ASN A O 1
ATOM 660 N N . CYS A 1 89 ? 11.030 0.969 -12.348 1.00 91.62 89 CYS A N 1
ATOM 661 C CA . CYS A 1 89 ? 9.682 1.251 -11.851 1.00 91.62 89 CYS A CA 1
ATOM 662 C C . CYS A 1 89 ? 9.295 0.516 -10.555 1.00 91.62 89 CYS A C 1
ATOM 664 O O . CYS A 1 89 ? 8.216 0.756 -10.024 1.00 91.62 89 CYS A O 1
ATOM 666 N N . ALA A 1 90 ? 10.147 -0.364 -10.019 1.00 90.25 90 ALA A N 1
ATOM 667 C CA . ALA A 1 90 ? 9.817 -1.201 -8.859 1.00 90.25 90 ALA A CA 1
ATOM 668 C C . ALA A 1 90 ? 9.386 -0.391 -7.624 1.00 90.25 90 ALA A C 1
ATOM 670 O O . ALA A 1 90 ? 8.449 -0.776 -6.925 1.00 90.25 90 ALA A O 1
ATOM 671 N N . LEU A 1 91 ? 10.037 0.750 -7.375 1.00 91.06 91 LEU A N 1
ATOM 672 C CA . LEU A 1 91 ? 9.690 1.610 -6.246 1.00 91.06 91 LEU A CA 1
ATOM 673 C C . LEU A 1 91 ? 8.328 2.292 -6.445 1.00 91.06 91 LEU A C 1
ATOM 675 O O . LEU A 1 91 ? 7.561 2.408 -5.494 1.00 91.06 91 LEU A O 1
ATOM 679 N N . THR A 1 92 ? 8.007 2.688 -7.678 1.00 90.75 92 THR A N 1
ATOM 680 C CA . THR A 1 92 ? 6.695 3.250 -8.025 1.00 90.75 92 THR A CA 1
ATOM 681 C C . THR A 1 92 ? 5.588 2.215 -7.837 1.00 90.75 92 THR A C 1
ATOM 683 O O . THR A 1 92 ? 4.588 2.523 -7.205 1.00 90.75 92 THR A O 1
ATOM 686 N N . ILE A 1 93 ? 5.807 0.963 -8.260 1.00 90.56 93 ILE A N 1
ATOM 687 C CA . ILE A 1 93 ? 4.847 -0.134 -8.037 1.00 90.56 93 ILE A CA 1
ATOM 688 C C . ILE A 1 93 ? 4.561 -0.314 -6.539 1.00 90.56 93 ILE A C 1
ATOM 690 O O . ILE A 1 93 ? 3.409 -0.467 -6.137 1.00 90.56 93 ILE A O 1
ATOM 694 N N . ALA A 1 94 ? 5.602 -0.287 -5.700 1.00 90.62 94 ALA A N 1
ATOM 695 C CA . ALA A 1 94 ? 5.435 -0.401 -4.254 1.00 90.62 94 ALA A CA 1
ATOM 696 C C . ALA A 1 94 ? 4.642 0.781 -3.669 1.00 90.62 94 ALA A C 1
ATOM 698 O O . ALA A 1 94 ? 3.806 0.577 -2.790 1.00 90.62 94 ALA A O 1
ATOM 699 N N . ALA A 1 95 ? 4.874 1.999 -4.166 1.00 89.50 95 ALA A N 1
ATOM 700 C CA . ALA A 1 95 ? 4.128 3.181 -3.747 1.00 89.50 95 ALA A CA 1
ATOM 701 C C . ALA A 1 95 ? 2.639 3.081 -4.123 1.00 89.50 95 ALA A C 1
ATOM 703 O O . ALA A 1 95 ? 1.786 3.277 -3.257 1.00 89.50 95 ALA A O 1
ATOM 704 N N . ASP A 1 96 ? 2.322 2.693 -5.359 1.00 86.50 96 ASP A N 1
ATOM 705 C CA . ASP A 1 96 ? 0.937 2.527 -5.822 1.00 86.50 96 ASP A CA 1
ATOM 706 C C . ASP A 1 96 ? 0.203 1.440 -5.020 1.00 86.50 96 ASP A C 1
ATOM 708 O O . ASP A 1 96 ? -0.950 1.620 -4.624 1.00 86.50 96 ASP A O 1
ATOM 712 N N . ALA A 1 97 ? 0.888 0.340 -4.688 1.00 88.69 97 ALA A N 1
ATOM 713 C CA . ALA A 1 97 ? 0.345 -0.704 -3.821 1.00 88.69 97 ALA A CA 1
ATOM 714 C C . ALA A 1 97 ? 0.050 -0.196 -2.394 1.00 88.69 97 ALA A C 1
ATOM 716 O O . ALA A 1 97 ? -0.947 -0.584 -1.785 1.00 88.69 97 ALA A O 1
ATOM 717 N N . MET A 1 98 ? 0.881 0.697 -1.845 1.00 87.31 98 MET A N 1
ATOM 718 C CA . MET A 1 98 ? 0.613 1.310 -0.538 1.00 87.31 98 MET A CA 1
ATOM 719 C C . MET A 1 98 ? -0.574 2.275 -0.581 1.00 87.31 98 MET A C 1
ATOM 721 O O . MET A 1 98 ? -1.377 2.289 0.354 1.00 87.31 98 MET A O 1
ATOM 725 N N . VAL A 1 99 ? -0.715 3.054 -1.656 1.00 83.38 99 VAL A N 1
ATOM 726 C CA . VAL A 1 99 ? -1.870 3.943 -1.861 1.00 83.38 99 VAL A CA 1
ATOM 727 C C . VAL A 1 99 ? -3.169 3.134 -1.962 1.00 83.38 99 VAL A C 1
ATOM 729 O O . VAL A 1 99 ? -4.159 3.508 -1.330 1.00 83.38 99 VAL A O 1
ATOM 732 N N . GLN A 1 100 ? -3.149 1.992 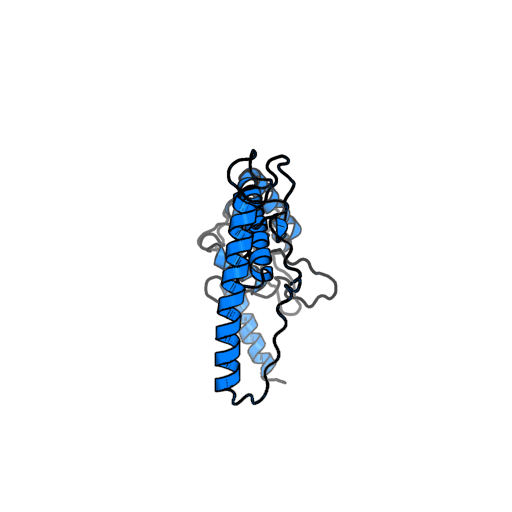-2.661 1.00 82.94 100 GLN A N 1
ATOM 733 C CA . GLN A 1 100 ? -4.271 1.044 -2.720 1.00 82.94 100 GLN A CA 1
ATOM 734 C C . GLN A 1 100 ? -4.700 0.599 -1.318 1.00 82.94 100 GLN A C 1
ATOM 736 O O . GLN A 1 100 ? -5.838 0.841 -0.912 1.00 82.94 100 GLN A O 1
ATOM 741 N N . ILE A 1 101 ? -3.766 0.042 -0.541 1.00 81.06 101 ILE A N 1
ATOM 742 C CA . ILE A 1 101 ? -4.026 -0.437 0.825 1.00 81.06 101 ILE A CA 1
ATOM 743 C C . ILE A 1 101 ? -4.569 0.692 1.711 1.00 81.06 101 ILE A C 1
ATOM 745 O O . ILE A 1 101 ? -5.528 0.494 2.456 1.00 81.06 101 ILE A O 1
ATOM 749 N N . ALA A 1 102 ? -3.994 1.894 1.626 1.00 80.75 102 ALA A N 1
ATOM 750 C CA . ALA A 1 102 ? -4.454 3.040 2.404 1.00 80.75 102 ALA A CA 1
ATOM 751 C C . ALA A 1 102 ? -5.899 3.444 2.056 1.00 80.75 102 ALA A C 1
ATOM 753 O O . ALA A 1 102 ? -6.679 3.755 2.959 1.00 80.75 102 ALA A O 1
ATOM 754 N N . SER A 1 103 ? -6.273 3.403 0.773 1.00 75.94 103 SER A N 1
ATOM 755 C CA . SER A 1 103 ? -7.634 3.715 0.317 1.00 75.94 103 SER A CA 1
ATOM 756 C C . SER A 1 103 ? -8.663 2.694 0.819 1.00 75.94 103 SER A C 1
ATOM 758 O O . SER A 1 103 ? -9.731 3.077 1.303 1.00 75.94 103 SER A O 1
ATOM 760 N N . GLU A 1 104 ? -8.316 1.404 0.818 1.00 78.12 104 GLU A N 1
ATOM 761 C CA . GLU A 1 104 ? -9.165 0.348 1.373 1.00 78.12 104 GLU A CA 1
ATOM 762 C C . GLU A 1 104 ? -9.288 0.462 2.892 1.00 78.12 104 GLU A C 1
ATOM 764 O O . GLU A 1 104 ? -10.386 0.355 3.434 1.00 78.12 104 GLU A O 1
ATOM 769 N N . MET A 1 105 ? -8.187 0.744 3.595 1.00 72.19 105 MET A N 1
ATOM 770 C CA . MET A 1 105 ? -8.217 0.979 5.040 1.00 72.19 105 MET A CA 1
ATOM 771 C C . MET A 1 105 ? -9.083 2.192 5.401 1.00 72.19 105 MET A C 1
ATOM 773 O O . MET A 1 105 ? -9.791 2.159 6.408 1.00 72.19 105 MET A O 1
ATOM 777 N N . ALA A 1 106 ? -9.059 3.255 4.593 1.00 71.38 106 ALA A N 1
ATOM 778 C CA . ALA A 1 106 ? -9.916 4.421 4.781 1.00 71.38 106 ALA A CA 1
ATOM 779 C C . ALA A 1 106 ? -11.399 4.085 4.551 1.00 71.38 106 ALA A C 1
ATOM 781 O O . ALA A 1 106 ? -12.233 4.443 5.382 1.00 71.38 106 ALA A O 1
ATOM 782 N N . ALA A 1 107 ? -11.727 3.342 3.489 1.00 69.69 107 ALA A N 1
ATOM 783 C CA . ALA A 1 107 ? -13.090 2.875 3.226 1.00 69.69 107 ALA A CA 1
ATOM 784 C C . ALA A 1 107 ? -13.599 1.930 4.332 1.00 69.69 107 ALA A C 1
ATOM 786 O O . ALA A 1 107 ? -14.711 2.096 4.839 1.00 69.69 107 ALA A O 1
ATOM 787 N N . ALA A 1 108 ? -12.758 0.998 4.788 1.00 66.25 108 ALA A N 1
ATOM 788 C CA . ALA A 1 108 ? -13.056 0.104 5.902 1.00 66.25 108 ALA A CA 1
ATOM 789 C C . ALA A 1 108 ? -13.303 0.884 7.204 1.00 66.25 108 ALA A C 1
ATOM 791 O O . ALA A 1 108 ? -14.259 0.596 7.923 1.00 66.25 108 ALA A O 1
ATOM 792 N N . ASN A 1 109 ? -12.506 1.918 7.485 1.00 62.56 109 ASN A N 1
ATOM 793 C CA . ASN A 1 109 ? -12.702 2.784 8.648 1.00 62.56 109 ASN A CA 1
ATOM 794 C C . ASN A 1 109 ? -13.954 3.665 8.538 1.00 62.56 109 ASN A C 1
ATOM 796 O O . ASN A 1 109 ? -14.626 3.878 9.543 1.00 62.56 109 ASN A O 1
ATOM 800 N N . ALA A 1 110 ? -14.315 4.138 7.344 1.00 59.12 110 ALA A N 1
ATOM 801 C CA . ALA A 1 110 ? -15.569 4.863 7.128 1.00 59.12 110 ALA A CA 1
ATOM 802 C C . ALA A 1 110 ? -16.794 3.956 7.356 1.00 59.12 110 ALA A C 1
ATOM 804 O O . ALA A 1 110 ? -17.822 4.402 7.860 1.00 59.12 110 ALA A O 1
ATOM 805 N N . SER A 1 111 ? -16.653 2.662 7.056 1.00 55.31 111 SER A N 1
ATOM 806 C CA . SER A 1 111 ? -17.656 1.630 7.339 1.00 55.31 111 SER A CA 1
ATOM 807 C C . SER A 1 111 ? -17.606 1.077 8.771 1.00 55.31 111 SER A C 1
ATOM 809 O O . SER A 1 111 ? -18.432 0.235 9.128 1.00 55.31 111 SER A O 1
ATOM 811 N N . ALA A 1 112 ? -16.659 1.526 9.610 1.00 54.38 112 ALA A N 1
ATOM 812 C CA . ALA A 1 112 ? -16.409 0.970 10.937 1.00 54.38 112 ALA A CA 1
ATOM 813 C C . ALA A 1 112 ? -17.468 1.387 11.970 1.00 54.38 112 ALA A C 1
ATOM 815 O O . ALA A 1 112 ? -17.173 2.082 12.938 1.00 54.38 112 ALA A O 1
ATOM 816 N N . SER A 1 113 ? -18.656 0.796 11.821 1.00 55.03 113 SER A N 1
ATOM 817 C CA . SER A 1 113 ? -19.647 0.459 12.844 1.00 55.03 113 SER A CA 1
ATOM 818 C C . SER A 1 113 ? -20.266 1.638 13.608 1.00 55.03 113 SER A C 1
ATOM 820 O O . SER A 1 113 ? -19.588 2.531 14.107 1.00 55.03 113 SER A O 1
ATOM 822 N N . THR A 1 114 ? -21.592 1.622 13.743 1.00 60.81 114 THR A N 1
ATOM 823 C CA . THR A 1 114 ? -22.307 2.588 14.586 1.00 60.81 114 THR A CA 1
ATOM 824 C C . THR A 1 114 ? -21.692 2.625 15.992 1.00 60.81 114 THR A C 1
ATOM 826 O O . THR A 1 114 ? -21.173 1.613 16.471 1.00 60.81 114 THR A O 1
ATOM 829 N N . ASN A 1 115 ? -21.783 3.759 16.702 1.00 68.06 115 ASN A N 1
ATOM 830 C CA . ASN A 1 115 ? -21.332 3.846 18.102 1.00 68.06 115 ASN A CA 1
ATOM 831 C C . ASN A 1 115 ? -21.848 2.656 18.943 1.00 68.06 115 ASN A C 1
ATOM 833 O O . ASN A 1 115 ? -21.139 2.157 19.810 1.00 68.06 115 ASN A O 1
ATOM 837 N N . ALA A 1 116 ? -23.053 2.149 18.652 1.00 74.81 116 ALA A N 1
ATOM 838 C CA . ALA A 1 116 ? -23.643 1.001 19.336 1.00 74.81 116 ALA A CA 1
ATOM 839 C C . ALA A 1 116 ? -22.882 -0.320 19.113 1.00 74.81 116 ALA A C 1
ATOM 841 O O . ALA A 1 116 ? -22.711 -1.099 20.051 1.00 74.81 116 ALA A O 1
ATOM 842 N N . ASP A 1 117 ? -22.401 -0.579 17.902 1.00 79.94 117 ASP A N 1
ATOM 843 C CA . ASP A 1 117 ? -21.646 -1.792 17.579 1.00 79.94 117 ASP A CA 1
ATOM 844 C C . ASP A 1 117 ? -20.231 -1.746 18.168 1.00 79.94 117 ASP A C 1
ATOM 846 O O . ASP A 1 117 ? -19.745 -2.752 18.695 1.00 79.94 117 ASP A O 1
ATOM 850 N N . GLN A 1 118 ? -19.601 -0.564 18.184 1.00 77.25 118 GLN A N 1
ATOM 851 C CA . GLN A 1 118 ? -18.339 -0.355 18.900 1.00 77.25 118 GLN A CA 1
ATOM 852 C C . GLN A 1 118 ? -18.505 -0.588 20.408 1.00 77.25 118 GLN A C 1
ATOM 854 O O . GLN A 1 118 ? -17.664 -1.245 21.021 1.00 77.25 118 GLN A O 1
ATOM 859 N N . ILE A 1 119 ? -19.611 -0.128 21.002 1.00 82.25 119 ILE A N 1
ATOM 860 C CA . ILE A 1 119 ? -19.934 -0.350 22.420 1.00 82.25 119 ILE A CA 1
ATOM 861 C C . ILE A 1 119 ? -20.127 -1.843 22.713 1.00 82.25 119 ILE A C 1
ATOM 863 O O . ILE A 1 119 ? -19.504 -2.350 23.645 1.00 82.25 119 ILE A O 1
ATOM 867 N N . LYS A 1 120 ? -20.916 -2.571 21.906 1.00 85.00 120 LYS A N 1
ATOM 868 C CA . LYS A 1 120 ? -21.103 -4.030 22.058 1.00 85.00 120 LYS A CA 1
ATOM 869 C C . LYS A 1 120 ? -19.784 -4.790 21.935 1.00 85.00 120 LYS A C 1
ATOM 871 O O . LYS A 1 120 ? -19.511 -5.715 22.701 1.00 85.00 120 LYS A O 1
ATOM 876 N N . ARG A 1 121 ? -18.937 -4.392 20.982 1.00 83.31 121 ARG A N 1
ATOM 877 C CA . ARG A 1 121 ? -17.599 -4.967 20.816 1.00 83.31 121 ARG A CA 1
ATOM 878 C C . ARG A 1 121 ? -16.707 -4.659 22.018 1.00 83.31 121 ARG A C 1
ATOM 880 O O . ARG A 1 121 ? -15.998 -5.549 22.479 1.00 83.31 121 ARG A O 1
ATOM 887 N N . GLY A 1 122 ? -16.758 -3.438 22.544 1.00 84.94 122 GLY A N 1
ATOM 888 C CA . GLY A 1 122 ? -16.036 -3.038 23.751 1.00 84.94 122 GLY A CA 1
ATOM 889 C C . GLY A 1 122 ? -16.469 -3.839 24.978 1.00 84.94 122 GLY A C 1
ATOM 890 O O . GLY A 1 122 ? -15.615 -4.353 25.698 1.00 84.94 122 GLY A O 1
ATOM 891 N N . GLU A 1 123 ? -17.774 -4.037 25.169 1.00 86.88 123 GLU A N 1
ATOM 892 C CA . GLU A 1 123 ? -18.323 -4.900 26.221 1.00 86.88 123 GLU A CA 1
ATOM 893 C C . GLU A 1 123 ? -17.794 -6.334 26.103 1.00 86.88 123 GLU A C 1
ATOM 895 O O . GLU A 1 123 ? -17.293 -6.906 27.076 1.00 86.88 123 GLU A O 1
ATOM 900 N N . TYR A 1 124 ? -17.852 -6.903 24.895 1.00 85.19 124 TYR A N 1
ATOM 901 C CA . TYR A 1 124 ? -17.340 -8.241 24.621 1.00 85.19 124 TYR A CA 1
ATOM 902 C C . TYR A 1 124 ? -15.849 -8.363 24.957 1.00 85.19 124 TYR A C 1
ATOM 904 O O . TYR A 1 124 ? -15.451 -9.295 25.657 1.00 85.19 124 TYR A O 1
ATOM 912 N N . LEU A 1 125 ? -15.031 -7.407 24.509 1.00 84.62 125 LEU A N 1
ATOM 913 C CA . LEU A 1 125 ? -13.591 -7.404 24.756 1.00 84.62 125 LEU A CA 1
ATOM 914 C C . LEU A 1 125 ? -13.264 -7.292 26.250 1.00 84.62 125 LEU A C 1
ATOM 916 O O . LEU A 1 125 ? -12.422 -8.041 26.738 1.00 84.62 125 LEU A O 1
ATOM 920 N N . VAL A 1 126 ? -13.956 -6.424 26.994 1.00 84.12 126 VAL A N 1
ATOM 921 C CA . VAL A 1 126 ? -13.781 -6.293 28.452 1.00 84.12 126 VAL A CA 1
ATOM 922 C C . VAL A 1 126 ? -14.180 -7.575 29.189 1.00 84.12 126 VAL A C 1
ATOM 924 O O . VAL A 1 126 ? -13.553 -7.931 30.190 1.00 84.12 126 VAL A O 1
ATOM 927 N N . ARG A 1 127 ? -15.189 -8.298 28.689 1.00 82.19 127 ARG A N 1
ATOM 928 C CA . ARG A 1 127 ? -15.610 -9.590 29.244 1.00 82.19 127 ARG A CA 1
ATOM 929 C C . ARG A 1 127 ? -14.587 -10.696 28.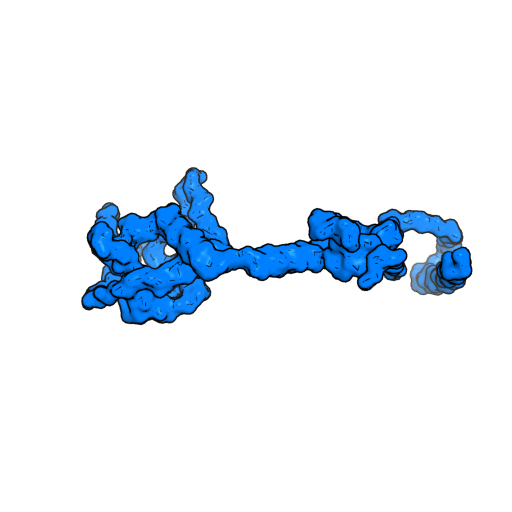982 1.00 82.19 127 ARG A C 1
ATOM 931 O O . ARG A 1 127 ? -14.272 -11.443 29.899 1.00 82.19 127 ARG A O 1
ATOM 938 N N . VAL A 1 128 ? -14.048 -10.786 27.765 1.00 79.19 128 VAL A N 1
ATOM 939 C CA . VAL A 1 128 ? -13.021 -11.786 27.405 1.00 79.19 128 VAL A CA 1
ATOM 940 C C . VAL A 1 128 ? -11.678 -11.484 28.074 1.00 79.19 128 VAL A C 1
ATOM 942 O O . VAL A 1 128 ? -10.965 -12.405 28.458 1.00 79.19 128 VAL A O 1
ATOM 945 N N . ALA A 1 129 ? -11.350 -10.205 28.270 1.00 77.31 129 ALA A N 1
ATOM 946 C CA . ALA A 1 129 ? -10.177 -9.771 29.029 1.00 77.31 129 ALA A CA 1
ATOM 947 C C . ALA A 1 129 ? -10.313 -9.991 30.551 1.00 77.31 129 ALA A C 1
ATOM 949 O O . ALA A 1 129 ? -9.381 -9.686 31.293 1.00 77.31 129 ALA A O 1
ATOM 950 N N . ASP A 1 130 ? -11.469 -10.480 31.012 1.00 80.56 130 ASP A N 1
ATOM 951 C CA . ASP A 1 130 ? -11.780 -10.818 32.402 1.00 80.56 130 ASP A CA 1
ATOM 952 C C . ASP A 1 130 ? -11.439 -9.707 33.417 1.00 80.56 130 ASP A C 1
ATOM 954 O O . ASP A 1 130 ? -11.012 -9.943 34.550 1.00 80.56 130 ASP A O 1
ATOM 958 N N . CYS A 1 131 ? -11.658 -8.442 33.033 1.00 82.88 131 CYS A N 1
ATOM 959 C CA . CYS A 1 131 ? -11.360 -7.305 33.908 1.00 82.88 131 CYS A CA 1
ATOM 960 C C . CYS A 1 131 ? -12.160 -7.374 35.225 1.00 82.88 131 CYS A C 1
ATOM 962 O O . CYS A 1 131 ? -11.694 -6.936 36.279 1.00 82.88 131 CYS A O 1
ATOM 964 N N . ILE A 1 132 ? -13.365 -7.954 35.189 1.00 84.44 132 ILE A N 1
ATOM 965 C CA . ILE A 1 132 ? -14.261 -8.067 36.348 1.00 84.44 132 ILE A CA 1
ATOM 966 C C . ILE A 1 132 ? -13.702 -9.022 37.411 1.00 84.44 132 ILE A C 1
ATOM 968 O O . ILE A 1 132 ? -13.999 -8.828 38.593 1.00 84.44 132 ILE A O 1
ATOM 972 N N . ALA A 1 133 ? -12.882 -10.019 37.054 1.00 78.88 133 ALA A N 1
ATOM 973 C CA . ALA A 1 133 ? -12.322 -10.947 38.036 1.00 78.88 133 ALA A CA 1
ATOM 974 C C . ALA A 1 133 ? -11.536 -10.228 39.137 1.00 78.88 133 ALA A C 1
ATOM 976 O O . ALA A 1 133 ? -11.732 -10.530 40.315 1.00 78.88 133 ALA A O 1
ATOM 977 N N . CYS A 1 134 ? -10.718 -9.241 38.760 1.00 79.88 134 CYS A N 1
ATOM 978 C CA . CYS A 1 134 ? -9.865 -8.499 39.691 1.00 79.88 134 CYS A CA 1
ATOM 979 C C . CYS A 1 134 ? -10.446 -7.130 40.082 1.00 79.88 134 CYS A C 1
ATOM 981 O O . CYS A 1 134 ? -10.258 -6.674 41.210 1.00 79.88 134 CYS A O 1
ATOM 983 N N . HIS A 1 135 ? -11.174 -6.462 39.182 1.00 85.19 135 HIS A N 1
ATOM 984 C CA . HIS A 1 135 ? -11.646 -5.095 39.399 1.00 85.19 135 HIS A CA 1
ATOM 985 C C . HIS A 1 135 ? -13.065 -5.020 39.977 1.00 85.19 135 HIS A C 1
ATOM 987 O O . HIS A 1 135 ? -13.835 -4.152 39.600 1.00 85.19 135 HIS A O 1
ATOM 993 N N . LYS A 1 136 ? -13.450 -5.870 40.925 1.00 82.44 136 LYS A N 1
ATOM 994 C CA . LYS A 1 136 ? -14.769 -5.801 41.594 1.00 82.44 136 LYS A CA 1
ATOM 995 C C . LYS A 1 136 ? -14.627 -5.537 43.090 1.00 82.44 136 LYS A C 1
ATOM 997 O O . LYS A 1 136 ? -13.541 -5.709 43.622 1.00 82.44 136 LYS A O 1
ATOM 1002 N N . VAL A 1 137 ? -15.699 -5.114 43.758 1.00 76.75 137 VAL A N 1
ATOM 1003 C CA . VAL A 1 137 ? -15.817 -5.229 45.232 1.00 76.75 137 VAL A CA 1
ATOM 1004 C C . VAL A 1 137 ? -16.590 -6.506 45.560 1.00 76.75 137 VAL A C 1
ATOM 1006 O O . VAL A 1 137 ? -16.135 -7.363 46.306 1.00 76.75 137 VAL A O 1
ATOM 1009 N N . ASP A 1 138 ? -17.753 -6.629 44.930 1.00 70.00 138 ASP A N 1
ATOM 1010 C CA . ASP A 1 138 ? -18.724 -7.709 45.035 1.00 70.00 138 ASP A CA 1
ATOM 1011 C C . ASP A 1 138 ? -19.351 -7.931 43.638 1.00 70.00 138 ASP A C 1
ATOM 1013 O O . ASP A 1 138 ? -19.008 -7.234 42.675 1.00 70.00 138 ASP A O 1
ATOM 1017 N N . LYS A 1 139 ? -20.275 -8.893 43.491 1.00 70.81 139 LYS A N 1
ATOM 1018 C CA . LYS A 1 139 ? -20.971 -9.125 42.207 1.00 70.81 139 LYS A CA 1
ATOM 1019 C C . LYS A 1 139 ? -21.838 -7.931 41.759 1.00 70.81 139 LYS A C 1
ATOM 1021 O O . LYS A 1 139 ? -22.153 -7.826 40.580 1.00 70.81 139 LYS A O 1
ATOM 1026 N N . VAL A 1 140 ? -22.219 -7.039 42.676 1.00 74.88 140 VAL A N 1
ATOM 1027 C CA . VAL A 1 140 ? -23.158 -5.919 42.464 1.00 74.88 140 VAL A CA 1
ATOM 1028 C C . VAL A 1 140 ? -22.425 -4.631 42.041 1.00 74.88 140 VAL A C 1
ATOM 1030 O O . VAL A 1 140 ? -23.020 -3.699 41.488 1.00 74.88 140 VAL A O 1
ATOM 1033 N N . LYS A 1 141 ? -21.110 -4.564 42.271 1.00 78.88 141 LYS A N 1
ATOM 1034 C CA . LYS A 1 141 ? -20.226 -3.433 41.957 1.00 78.88 141 LYS A CA 1
ATOM 1035 C C . LYS A 1 141 ? -19.050 -3.897 41.082 1.00 78.88 141 LYS A C 1
ATOM 1037 O O . LYS A 1 141 ? -17.903 -3.898 41.550 1.00 78.88 141 LYS A O 1
ATOM 1042 N N . PRO A 1 142 ? -19.309 -4.273 39.814 1.00 81.88 142 PRO A N 1
ATOM 1043 C CA . PRO A 1 142 ? -18.245 -4.568 38.862 1.00 81.88 142 PRO A CA 1
ATOM 1044 C C . PRO A 1 142 ? -17.423 -3.301 38.573 1.00 81.88 142 PRO A C 1
ATOM 1046 O O . PRO A 1 142 ? -17.920 -2.182 38.715 1.00 81.88 142 PRO A O 1
ATOM 1049 N N . PHE A 1 143 ? -16.159 -3.477 38.190 1.00 86.56 143 PHE A N 1
ATOM 1050 C CA . PHE A 1 143 ? -15.185 -2.429 37.817 1.00 86.56 143 PHE A CA 1
ATOM 1051 C C . PHE A 1 143 ? -14.733 -1.463 38.929 1.00 86.56 143 PHE A C 1
ATOM 1053 O O . PHE A 1 143 ? -13.748 -0.745 38.761 1.00 86.56 143 PHE A O 1
ATOM 1060 N N . ALA A 1 144 ? -15.387 -1.471 40.094 1.00 84.12 144 ALA A N 1
ATOM 1061 C CA . ALA A 1 144 ? -15.042 -0.612 41.227 1.00 84.12 144 ALA A CA 1
ATOM 1062 C C . ALA A 1 144 ? -13.722 -0.999 41.934 1.00 84.12 144 ALA A C 1
ATOM 1064 O O . ALA A 1 144 ? -13.193 -0.211 42.722 1.00 84.12 144 ALA A O 1
ATOM 1065 N N . GLY A 1 145 ? -13.178 -2.193 41.669 1.00 82.62 145 GLY A N 1
ATOM 1066 C CA . GLY A 1 145 ? -11.960 -2.720 42.299 1.00 82.62 145 GLY A CA 1
ATOM 1067 C C . GLY A 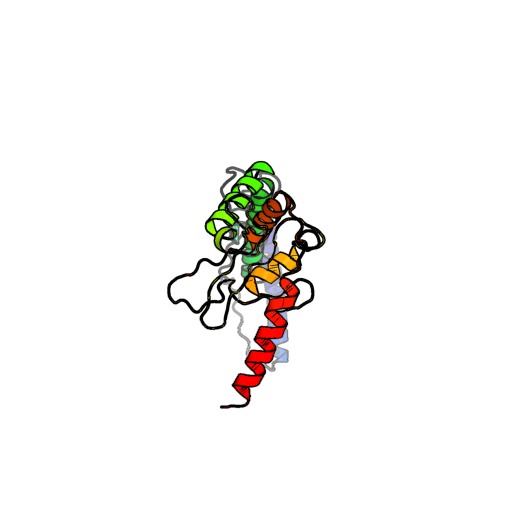1 145 ? -12.102 -3.011 43.793 1.00 82.62 145 GLY A C 1
ATOM 1068 O O . GLY A 1 145 ? -13.101 -2.667 44.412 1.00 82.62 145 GLY A O 1
ATOM 1069 N N . GLY A 1 146 ? -11.050 -3.505 44.450 1.00 77.44 146 GLY A N 1
ATOM 1070 C CA . GLY A 1 146 ? -11.025 -3.739 45.908 1.00 77.44 146 GLY A CA 1
ATOM 1071 C C . GLY A 1 146 ? -11.342 -5.161 46.359 1.00 77.44 146 GLY A C 1
ATOM 1072 O O . GLY A 1 146 ? -11.457 -5.389 47.558 1.00 77.44 146 GLY A O 1
ATOM 1073 N N . TYR A 1 147 ? -11.449 -6.107 45.433 1.00 82.12 147 TYR A N 1
ATOM 1074 C CA . TYR A 1 147 ? -11.499 -7.527 45.745 1.00 82.12 147 TYR A CA 1
ATOM 1075 C C . TYR A 1 147 ? -10.112 -7.999 46.221 1.00 82.12 147 TYR A C 1
ATOM 1077 O O . TYR A 1 147 ? -9.135 -7.749 45.507 1.00 82.12 147 TYR A O 1
ATOM 1085 N N . PRO A 1 148 ? -9.998 -8.642 47.400 1.00 81.44 148 PRO A N 1
ATOM 1086 C CA . PRO A 1 148 ? -8.730 -9.172 47.887 1.00 81.44 148 PRO A CA 1
ATOM 1087 C C . PRO A 1 148 ? -8.325 -10.408 47.081 1.00 81.44 148 PRO A C 1
ATOM 1089 O O . PRO A 1 148 ? -8.995 -11.439 47.109 1.00 81.44 148 PRO A O 1
ATOM 1092 N N . LEU A 1 149 ? -7.198 -10.316 46.384 1.00 78.38 149 LEU A N 1
ATOM 1093 C CA . LEU A 1 149 ? -6.531 -11.448 45.754 1.00 78.38 149 LEU A CA 1
ATOM 1094 C C . LEU A 1 149 ? -5.450 -11.953 46.704 1.00 78.38 149 LEU A C 1
ATOM 1096 O O . LEU A 1 149 ? -4.431 -11.287 46.892 1.00 78.38 149 LEU A O 1
ATOM 1100 N N . ALA A 1 150 ? -5.680 -13.121 47.298 1.00 79.00 150 ALA A N 1
ATOM 1101 C CA . ALA A 1 150 ? -4.701 -13.765 48.161 1.00 79.00 150 ALA A CA 1
ATOM 1102 C C . ALA A 1 150 ? -3.446 -14.139 47.358 1.00 79.00 150 ALA A C 1
ATOM 1104 O O . ALA A 1 150 ? -3.531 -14.792 46.315 1.00 79.00 150 ALA A O 1
ATOM 1105 N N . THR A 1 151 ? -2.280 -13.723 47.848 1.00 75.81 151 THR A N 1
ATOM 1106 C CA . THR A 1 151 ? -0.975 -14.130 47.315 1.00 75.81 151 THR A CA 1
ATOM 1107 C C . THR A 1 151 ? -0.059 -14.564 48.462 1.00 75.81 151 THR A C 1
ATOM 1109 O O . THR A 1 151 ? -0.302 -14.164 49.604 1.00 75.81 151 THR A O 1
ATOM 1112 N N . PRO A 1 152 ? 1.016 -15.332 48.197 1.00 74.69 152 PRO A N 1
ATOM 1113 C CA . PRO A 1 152 ? 1.977 -15.746 49.228 1.00 74.69 152 PRO A CA 1
ATOM 1114 C C . PRO A 1 152 ? 2.650 -14.592 49.991 1.00 74.69 152 PRO A C 1
ATOM 1116 O O . PRO A 1 152 ? 3.248 -14.820 51.036 1.00 74.69 152 PRO A O 1
ATOM 1119 N N . PHE A 1 153 ? 2.545 -13.360 49.486 1.00 75.44 153 PHE A N 1
ATOM 1120 C CA . PHE A 1 153 ? 3.151 -12.158 50.065 1.00 75.44 153 PHE A CA 1
ATOM 1121 C C . PHE A 1 153 ? 2.108 -11.167 50.616 1.00 75.44 153 PHE A C 1
ATOM 1123 O O . PHE A 1 153 ? 2.445 -10.027 50.928 1.00 75.44 153 PHE A O 1
ATOM 1130 N N . GLY A 1 154 ? 0.839 -11.581 50.724 1.00 78.88 154 GLY A N 1
ATOM 1131 C CA . GLY A 1 154 ? -0.270 -10.763 51.219 1.00 78.88 154 GLY A CA 1
ATOM 1132 C C . GLY A 1 154 ? -1.385 -10.544 50.194 1.00 78.88 154 GLY A C 1
ATOM 1133 O O . GLY A 1 154 ? -1.334 -11.024 49.060 1.00 78.88 154 GLY A O 1
ATOM 1134 N N . ASN A 1 155 ? -2.432 -9.825 50.600 1.00 79.31 155 ASN A N 1
ATOM 1135 C CA . ASN A 1 155 ? -3.572 -9.536 49.729 1.00 79.31 155 ASN A CA 1
ATOM 1136 C C . ASN A 1 155 ? -3.267 -8.376 48.776 1.00 79.31 155 ASN A C 1
ATOM 1138 O O . ASN A 1 155 ? -2.837 -7.306 49.205 1.00 79.31 155 ASN A O 1
ATOM 1142 N N . ILE A 1 156 ? -3.570 -8.572 47.494 1.00 77.56 156 ILE A N 1
ATOM 1143 C CA . ILE A 1 156 ? -3.470 -7.547 46.450 1.00 77.56 156 ILE A CA 1
ATOM 1144 C C . ILE A 1 156 ? -4.873 -7.124 46.035 1.00 77.56 156 ILE A C 1
ATOM 1146 O O . ILE A 1 156 ? -5.767 -7.957 45.912 1.00 77.56 156 ILE A O 1
ATOM 1150 N N . TYR A 1 157 ? -5.071 -5.832 45.793 1.00 78.38 157 TYR A N 1
ATOM 1151 C CA . TYR A 1 157 ? -6.378 -5.271 45.465 1.00 78.38 157 TYR A CA 1
ATOM 1152 C C . TYR A 1 157 ? -6.360 -4.637 44.078 1.00 78.38 157 TYR A C 1
ATOM 1154 O O . TYR A 1 157 ? -5.525 -3.780 43.794 1.00 78.38 157 TYR A O 1
ATOM 1162 N N . GLY A 1 158 ? -7.315 -5.013 43.222 1.00 79.19 158 GLY A N 1
ATOM 1163 C CA . GLY A 1 158 ? -7.503 -4.348 41.931 1.00 79.19 158 GLY A CA 1
ATOM 1164 C C . GLY A 1 158 ? -7.940 -2.883 42.113 1.00 79.19 158 GLY A C 1
ATOM 1165 O O . GLY A 1 158 ? -8.800 -2.612 42.965 1.00 79.19 158 GLY A O 1
ATOM 1166 N N . PRO A 1 159 ? -7.398 -1.923 41.340 1.00 81.62 159 PRO A N 1
ATOM 1167 C CA . PRO A 1 159 ? -7.821 -0.527 41.408 1.00 81.62 159 PRO A CA 1
ATOM 1168 C C . PRO A 1 159 ? -9.235 -0.336 40.838 1.00 81.62 159 PRO A C 1
ATOM 1170 O O . PRO A 1 159 ? -9.793 -1.216 40.183 1.00 81.62 159 PRO A O 1
ATOM 1173 N N . ASN A 1 160 ? -9.835 0.822 41.097 1.00 86.12 160 ASN A N 1
ATOM 1174 C CA . ASN A 1 160 ? -11.101 1.201 40.477 1.00 86.12 160 ASN A CA 1
ATOM 1175 C C . ASN A 1 160 ? -10.837 1.623 39.023 1.00 86.12 160 ASN A C 1
ATOM 1177 O O . ASN A 1 160 ? -10.008 2.494 38.784 1.00 86.12 160 ASN A O 1
ATOM 1181 N N . ILE A 1 161 ? -11.529 1.005 38.067 1.00 88.25 161 ILE A N 1
ATOM 1182 C CA . ILE A 1 161 ? -11.421 1.313 36.630 1.00 88.25 161 ILE A CA 1
ATOM 1183 C C . ILE A 1 161 ? -12.733 1.866 36.059 1.00 88.25 161 ILE A C 1
ATOM 1185 O O . ILE A 1 161 ? -12.938 1.884 34.851 1.00 88.25 161 ILE A O 1
ATOM 1189 N N . THR A 1 162 ? -13.640 2.329 36.925 1.00 88.69 162 THR A N 1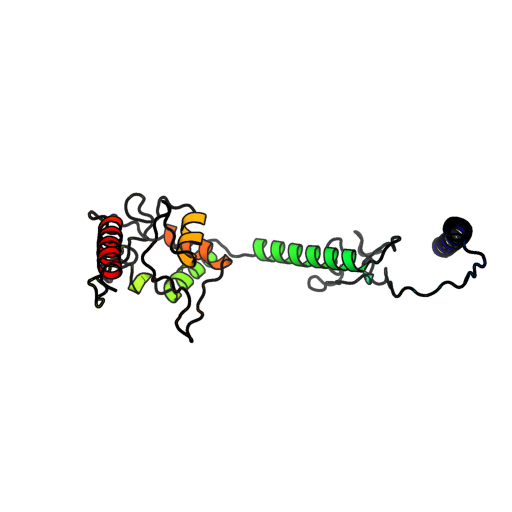
ATOM 1190 C CA . THR A 1 162 ? -14.829 3.076 36.492 1.00 88.69 162 THR A CA 1
ATOM 1191 C C . THR A 1 162 ? -14.461 4.502 36.047 1.00 88.69 162 THR A C 1
ATOM 1193 O O . THR A 1 162 ? -13.391 4.998 36.414 1.00 88.69 162 THR A O 1
ATOM 1196 N N . PRO A 1 163 ? -15.356 5.227 35.347 1.00 87.88 163 PRO A N 1
ATOM 1197 C CA . PRO A 1 163 ? -15.155 6.625 34.922 1.00 87.88 163 PRO A CA 1
ATOM 1198 C C . PRO A 1 163 ? -15.108 7.654 36.062 1.00 87.88 163 PRO A C 1
ATOM 1200 O O . PRO A 1 163 ? -15.335 8.846 35.851 1.00 87.88 163 PRO A O 1
ATOM 1203 N N . ASP A 1 164 ? -14.885 7.228 37.306 1.00 88.19 164 ASP A N 1
ATOM 1204 C CA . ASP A 1 164 ? -14.766 8.147 38.429 1.00 88.19 164 ASP A CA 1
ATOM 1205 C C . ASP A 1 164 ? -13.507 9.008 38.301 1.00 88.19 164 ASP A C 1
ATOM 1207 O O . ASP A 1 164 ? -12.413 8.496 38.082 1.00 88.19 164 ASP A O 1
ATOM 1211 N N . LYS A 1 165 ? -13.666 10.328 38.445 1.00 86.88 165 LYS A N 1
ATOM 1212 C CA . LYS A 1 165 ? -12.573 11.293 38.250 1.00 86.88 165 LYS A CA 1
ATOM 1213 C C . LYS A 1 165 ? -11.520 11.265 39.364 1.00 86.88 165 LYS A C 1
ATOM 1215 O O . LYS A 1 165 ? -10.376 11.619 39.104 1.00 86.88 165 LYS A O 1
ATOM 1220 N N . GLU A 1 166 ? -11.905 10.871 40.580 1.00 82.88 166 GLU A N 1
ATOM 1221 C CA . GLU A 1 166 ? -11.016 10.892 41.752 1.00 82.88 166 GLU A CA 1
ATOM 1222 C C . GLU A 1 166 ? -10.328 9.553 41.994 1.00 82.88 166 GLU A C 1
ATOM 1224 O O . GLU A 1 166 ? -9.125 9.509 42.226 1.00 82.88 166 GLU A O 1
ATOM 1229 N N . THR A 1 167 ? -11.089 8.459 41.956 1.00 81.50 167 THR A N 1
ATOM 1230 C CA . THR A 1 167 ? -10.587 7.127 42.312 1.00 81.50 167 THR A CA 1
ATOM 1231 C C . THR A 1 167 ? -10.478 6.176 41.130 1.00 81.50 167 THR A C 1
ATOM 1233 O O . THR A 1 167 ? -9.879 5.118 41.294 1.00 81.50 167 THR A O 1
ATOM 1236 N N . GLY A 1 168 ? -11.059 6.525 39.979 1.00 85.69 168 GLY A N 1
ATOM 1237 C CA . GLY A 1 168 ? -11.092 5.705 38.771 1.00 85.69 168 GLY A CA 1
ATOM 1238 C C . GLY A 1 168 ? -10.266 6.277 37.617 1.00 85.69 168 GLY A C 1
ATOM 1239 O O . GLY A 1 168 ? -9.387 7.119 37.805 1.00 85.69 168 GLY A O 1
ATOM 1240 N N . ILE A 1 169 ? -10.588 5.839 36.399 1.00 87.88 169 ILE A N 1
ATOM 1241 C CA . ILE A 1 169 ? -9.914 6.263 35.159 1.00 87.88 169 ILE A CA 1
ATOM 1242 C C . ILE A 1 169 ? -10.574 7.485 34.503 1.00 87.88 169 ILE A C 1
ATOM 1244 O O . ILE A 1 169 ? -10.261 7.832 33.371 1.00 87.88 169 ILE A O 1
ATOM 1248 N N . GLY A 1 170 ? -11.491 8.175 35.189 1.00 85.81 170 GLY A N 1
ATOM 1249 C CA . GLY A 1 170 ? -12.268 9.277 34.602 1.00 85.81 170 GLY A CA 1
ATOM 1250 C C . GLY A 1 170 ? -11.457 10.515 34.200 1.00 85.81 170 GLY A C 1
ATOM 1251 O O . GLY A 1 170 ? -11.996 11.402 33.545 1.00 85.81 170 GLY A O 1
ATOM 1252 N N . THR A 1 171 ? -10.191 10.601 34.617 1.00 88.12 171 THR A N 1
ATOM 1253 C CA . THR A 1 171 ? -9.239 11.662 34.235 1.00 88.12 171 THR A CA 1
ATOM 1254 C C . THR A 1 171 ? -8.114 11.163 33.327 1.00 88.12 171 THR A C 1
ATOM 1256 O O . THR A 1 171 ? -7.192 11.923 33.059 1.00 88.12 171 THR A O 1
ATOM 1259 N N . TRP A 1 172 ? -8.160 9.900 32.894 1.00 87.12 172 TRP A N 1
ATOM 1260 C CA . TRP A 1 172 ? -7.145 9.313 32.023 1.00 87.12 172 TRP A CA 1
ATOM 1261 C C . TRP A 1 172 ? -7.421 9.690 30.568 1.00 87.12 172 TRP A C 1
ATOM 1263 O O . TRP A 1 172 ? -8.560 9.581 30.090 1.00 87.12 172 TRP A O 1
ATOM 1273 N N . MET A 1 173 ? -6.367 10.099 29.872 1.00 86.00 173 MET A N 1
ATOM 1274 C CA . MET A 1 173 ? -6.368 10.228 28.422 1.00 86.00 173 MET A CA 1
ATOM 1275 C C . MET A 1 173 ? -6.334 8.841 27.775 1.00 86.00 173 MET A C 1
ATOM 1277 O O . MET A 1 173 ? -6.021 7.835 28.417 1.00 86.00 173 MET A O 1
ATOM 1281 N N . ASP A 1 174 ? -6.676 8.779 26.489 1.00 81.88 174 ASP A N 1
ATOM 1282 C CA . ASP A 1 174 ? -6.688 7.518 25.739 1.00 81.88 174 ASP A CA 1
ATOM 1283 C C . ASP A 1 174 ? -5.311 6.844 25.775 1.00 81.88 174 ASP A C 1
ATOM 1285 O O . ASP A 1 174 ? -5.208 5.643 26.040 1.00 81.88 174 ASP A O 1
ATOM 1289 N N . ASP A 1 175 ? -4.261 7.646 25.622 1.00 82.00 175 ASP A N 1
ATOM 1290 C CA . ASP A 1 175 ? -2.870 7.213 25.672 1.00 82.00 175 ASP A CA 1
ATOM 1291 C C . ASP A 1 175 ? -2.492 6.606 27.028 1.00 82.00 175 ASP A C 1
ATOM 1293 O O . ASP A 1 175 ? -1.892 5.530 27.062 1.00 82.00 175 ASP A O 1
ATOM 1297 N N . ASP A 1 176 ? -2.920 7.208 28.144 1.00 83.94 176 ASP A N 1
ATOM 1298 C CA . ASP A 1 176 ? -2.642 6.691 29.493 1.00 83.94 176 ASP A CA 1
ATOM 1299 C C . ASP A 1 176 ? -3.145 5.249 29.637 1.00 83.94 176 ASP A C 1
ATOM 1301 O O . ASP A 1 176 ? -2.453 4.366 30.144 1.00 83.94 176 ASP A O 1
ATOM 1305 N N . PHE A 1 177 ? -4.350 4.975 29.132 1.00 82.31 177 PHE A N 1
ATOM 1306 C CA . PHE A 1 177 ? -4.935 3.638 29.163 1.00 82.31 177 PHE A CA 1
ATOM 1307 C C . PHE A 1 177 ? -4.242 2.680 28.183 1.00 82.31 177 PHE A C 1
ATOM 1309 O O . PHE A 1 177 ? -3.975 1.514 28.503 1.00 82.31 177 PHE A O 1
ATOM 1316 N N . ILE A 1 178 ? -3.926 3.168 26.982 1.00 77.44 178 ILE A N 1
ATOM 1317 C CA . ILE A 1 178 ? -3.277 2.398 25.920 1.00 77.44 178 ILE A CA 1
ATOM 1318 C C . ILE A 1 178 ? -1.862 1.960 26.315 1.00 77.44 178 ILE A C 1
ATOM 1320 O O . ILE A 1 178 ? -1.469 0.851 25.918 1.00 77.44 178 ILE A O 1
ATOM 1324 N N . TYR A 1 179 ? -1.140 2.778 27.092 1.00 77.81 179 TYR A N 1
ATOM 1325 C CA . TYR A 1 179 ? 0.186 2.495 27.648 1.00 77.81 179 TYR A CA 1
ATOM 1326 C C . TYR A 1 179 ? 0.131 1.683 28.944 1.00 77.81 179 TYR A C 1
ATOM 1328 O O . TYR A 1 179 ? 0.937 0.763 29.108 1.00 77.81 179 TYR A O 1
ATOM 1336 N N . ALA A 1 180 ? -0.851 1.920 29.816 1.00 79.69 180 ALA A N 1
ATOM 1337 C CA . ALA A 1 180 ? -0.988 1.179 31.069 1.00 79.69 180 ALA A CA 1
ATOM 1338 C C . ALA A 1 180 ? -1.138 -0.331 30.874 1.00 79.69 180 ALA A C 1
ATOM 1340 O O . ALA A 1 180 ? -0.518 -1.109 31.596 1.00 79.69 180 ALA A O 1
ATOM 1341 N N . MET A 1 181 ? -1.909 -0.770 29.877 1.00 76.06 181 MET A N 1
ATOM 1342 C CA . MET A 1 181 ? -2.114 -2.202 29.624 1.00 76.06 181 MET A CA 1
ATOM 1343 C C . MET A 1 181 ? -0.851 -2.962 29.164 1.00 76.06 181 MET A C 1
ATOM 1345 O O . MET A 1 181 ? -0.574 -4.024 29.713 1.00 76.06 181 MET A O 1
ATOM 1349 N N . PRO A 1 182 ? -0.089 -2.511 28.146 1.00 70.25 182 PRO A N 1
ATOM 1350 C CA . PRO A 1 182 ? 1.113 -3.208 27.691 1.00 70.25 182 PRO A CA 1
ATOM 1351 C C . PRO A 1 182 ? 2.354 -2.926 28.543 1.00 70.25 182 PRO A C 1
ATOM 1353 O O . PRO A 1 182 ? 3.198 -3.811 28.644 1.00 70.25 182 PRO A O 1
ATOM 1356 N N . LEU A 1 183 ? 2.501 -1.711 29.083 1.00 70.81 183 LEU A N 1
ATOM 1357 C CA . LEU A 1 183 ? 3.724 -1.281 29.769 1.00 70.81 183 LEU A CA 1
ATOM 1358 C C . LEU A 1 183 ? 3.594 -1.349 31.292 1.00 70.81 183 LEU A C 1
ATOM 1360 O O . LEU A 1 183 ? 4.606 -1.329 31.987 1.00 70.81 183 LEU A O 1
ATOM 1364 N N . GLY A 1 184 ? 2.371 -1.430 31.824 1.00 73.06 184 GLY A N 1
ATOM 1365 C CA . GLY A 1 184 ? 2.144 -1.367 33.265 1.00 73.06 184 GLY A CA 1
ATOM 1366 C C . GLY A 1 184 ? 2.524 -0.010 33.858 1.00 73.06 184 GLY A C 1
ATOM 1367 O O . GLY A 1 184 ? 2.953 0.035 35.004 1.00 73.06 184 GLY A O 1
ATOM 1368 N N . ILE A 1 185 ? 2.419 1.076 33.088 1.00 79.31 185 ILE A N 1
ATOM 1369 C CA . ILE A 1 185 ? 2.741 2.440 33.530 1.00 79.31 185 ILE A CA 1
ATOM 1370 C C . ILE A 1 185 ? 1.430 3.204 33.722 1.00 79.31 185 ILE A C 1
ATOM 1372 O O . ILE A 1 185 ? 0.624 3.290 32.799 1.00 79.31 185 ILE A O 1
ATOM 1376 N N . GLY A 1 186 ? 1.191 3.700 34.933 1.00 77.50 186 GLY A N 1
ATOM 1377 C CA . GLY A 1 186 ? 0.031 4.516 35.273 1.00 77.50 186 GLY A CA 1
ATOM 1378 C C . GLY A 1 186 ? 0.179 5.964 34.806 1.00 77.50 186 GLY A C 1
ATOM 1379 O O . GLY A 1 186 ? 1.227 6.370 34.304 1.00 77.50 186 GLY A O 1
ATOM 1380 N N . LYS A 1 187 ? -0.884 6.759 34.974 1.00 80.12 187 LYS A N 1
ATOM 1381 C CA . LYS A 1 187 ? -0.956 8.124 34.423 1.00 80.12 187 LYS A CA 1
ATOM 1382 C C . LYS A 1 187 ? 0.126 9.075 34.952 1.00 80.12 187 LYS A C 1
ATOM 1384 O O . LYS A 1 187 ? 0.437 10.064 34.304 1.00 80.12 187 LYS A O 1
ATOM 1389 N N . HIS A 1 188 ? 0.669 8.814 36.142 1.00 78.94 188 HIS A N 1
ATOM 1390 C CA . HIS A 1 188 ? 1.709 9.637 36.767 1.00 78.94 188 HIS A CA 1
ATOM 1391 C C . HIS A 1 188 ? 3.101 9.005 36.637 1.00 78.94 188 HIS A C 1
ATOM 1393 O O . HIS A 1 188 ? 4.019 9.375 37.367 1.00 78.94 188 HIS A O 1
ATOM 1399 N N . GLY A 1 189 ? 3.267 8.039 35.727 1.00 72.50 189 GLY A N 1
ATOM 1400 C CA . GLY A 1 189 ? 4.522 7.315 35.529 1.00 72.50 189 GLY A CA 1
ATOM 1401 C C . GLY A 1 189 ? 4.790 6.234 36.579 1.00 72.50 189 GLY A C 1
ATOM 1402 O O . GLY A 1 189 ? 5.859 5.627 36.580 1.00 72.50 189 GLY A O 1
ATOM 1403 N N . GLU A 1 190 ? 3.843 5.972 37.481 1.00 77.06 190 GLU A N 1
ATOM 1404 C CA . GLU A 1 190 ? 3.965 4.922 38.481 1.00 77.06 190 GLU A CA 1
ATOM 1405 C C . GLU A 1 190 ? 3.869 3.529 37.849 1.00 77.06 190 GLU A C 1
ATOM 1407 O O . GLU A 1 190 ? 3.076 3.289 36.939 1.00 77.06 190 GLU A O 1
ATOM 1412 N N . HIS A 1 191 ? 4.638 2.569 38.361 1.00 72.44 191 HIS A N 1
ATOM 1413 C CA . HIS A 1 191 ? 4.505 1.183 37.926 1.00 72.44 191 HIS A CA 1
ATOM 1414 C C . HIS A 1 191 ? 3.261 0.545 38.554 1.00 72.44 191 HIS A C 1
ATOM 1416 O O . HIS A 1 191 ? 3.166 0.377 39.772 1.00 72.44 191 HIS A O 1
ATOM 1422 N N . LEU A 1 192 ? 2.312 0.161 37.705 1.00 73.75 192 LEU A N 1
ATOM 1423 C CA . LEU A 1 192 ? 1.143 -0.617 38.083 1.00 73.75 192 LEU A CA 1
ATOM 1424 C C . LEU A 1 192 ? 1.579 -2.047 38.398 1.00 73.75 192 LEU A C 1
ATOM 1426 O O . LEU A 1 192 ? 2.371 -2.645 37.666 1.00 73.75 192 LEU A O 1
ATOM 1430 N N . PHE A 1 193 ? 1.046 -2.602 39.489 1.00 60.28 193 PHE A N 1
ATOM 1431 C CA . PHE A 1 193 ? 1.371 -3.963 39.900 1.00 60.28 193 PHE A CA 1
ATOM 1432 C C . PHE A 1 193 ? 1.108 -4.942 38.747 1.00 60.28 193 PHE A C 1
ATOM 1434 O O . PHE A 1 193 ? -0.002 -5.016 38.209 1.00 60.28 193 PHE A O 1
ATOM 1441 N N . GLN A 1 194 ? 2.160 -5.661 38.349 1.00 53.81 194 GLN A N 1
ATOM 1442 C CA . GLN A 1 194 ? 2.198 -6.461 37.131 1.00 53.81 194 GLN A CA 1
ATOM 1443 C C . GLN A 1 194 ? 1.248 -7.658 37.223 1.00 53.81 194 GLN A C 1
ATOM 1445 O O . GLN A 1 194 ? 1.604 -8.732 37.703 1.00 53.81 194 GLN A O 1
ATOM 1450 N N . ARG A 1 195 ? 0.024 -7.485 36.722 1.00 50.97 195 ARG A N 1
ATOM 1451 C CA . ARG A 1 195 ? -0.834 -8.614 36.332 1.00 50.97 195 ARG A CA 1
ATOM 1452 C C . ARG A 1 195 ? -1.484 -8.456 34.961 1.00 50.97 195 ARG A C 1
ATOM 1454 O O . ARG A 1 195 ? -2.170 -9.372 34.516 1.00 50.97 195 ARG A O 1
ATOM 1461 N N . PHE A 1 196 ? -1.209 -7.365 34.244 1.00 45.19 196 PHE A N 1
ATOM 1462 C CA . PHE A 1 196 ? -1.361 -7.405 32.792 1.00 45.19 196 PHE A CA 1
ATOM 1463 C C . PHE A 1 196 ? -0.348 -8.428 32.268 1.00 45.19 196 PHE A C 1
ATOM 1465 O O . PHE A 1 196 ? 0.815 -8.350 32.667 1.00 45.19 196 PHE A O 1
ATOM 1472 N N . PRO A 1 197 ? -0.756 -9.435 31.478 1.00 37.00 197 PRO A N 1
ATOM 1473 C CA . PRO A 1 197 ? 0.128 -10.525 31.087 1.00 37.00 197 PRO A CA 1
ATOM 1474 C C . PRO A 1 197 ? 1.290 -9.993 30.237 1.00 37.00 197 PRO A C 1
ATOM 1476 O O . PRO A 1 197 ? 1.190 -9.855 29.021 1.00 37.00 197 PRO A O 1
ATOM 1479 N N . ILE A 1 198 ? 2.411 -9.702 30.895 1.00 33.50 198 ILE A N 1
ATOM 1480 C CA . ILE A 1 198 ? 3.734 -9.612 30.287 1.00 33.50 198 ILE A CA 1
ATOM 1481 C C . ILE A 1 198 ? 4.251 -11.064 30.224 1.00 33.50 198 ILE A C 1
ATOM 1483 O O . ILE A 1 198 ? 4.095 -11.822 31.186 1.00 33.50 198 ILE A O 1
ATOM 1487 N N . PRO A 1 199 ? 4.751 -11.525 29.068 1.00 32.75 199 PRO A N 1
ATOM 1488 C CA . PRO A 1 199 ? 4.737 -12.937 28.706 1.00 32.75 199 PRO A CA 1
ATOM 1489 C C . PRO A 1 199 ? 5.796 -13.741 29.461 1.00 32.75 199 PRO A C 1
ATOM 1491 O O . PRO A 1 199 ? 6.972 -13.671 29.127 1.00 32.75 199 PRO A O 1
ATOM 1494 N N . ARG A 1 200 ? 5.372 -14.571 30.420 1.00 27.05 200 ARG A N 1
ATOM 1495 C CA . ARG A 1 200 ? 6.096 -15.791 30.841 1.00 27.05 200 ARG A CA 1
ATOM 1496 C C . ARG A 1 200 ? 5.155 -16.920 31.284 1.00 27.05 200 ARG A C 1
ATOM 1498 O O . ARG A 1 200 ? 5.482 -17.713 32.157 1.00 27.05 200 ARG A O 1
ATOM 1505 N N . LEU A 1 201 ? 3.991 -17.030 30.645 1.00 32.62 201 LEU A N 1
ATOM 1506 C CA . LEU A 1 201 ? 3.242 -18.287 30.610 1.00 32.62 201 LEU A CA 1
ATOM 1507 C C . LEU A 1 201 ? 3.395 -18.857 29.196 1.00 32.62 201 LEU A C 1
ATOM 1509 O O . LEU A 1 201 ? 2.958 -18.192 28.254 1.00 32.62 201 LEU A O 1
ATOM 1513 N N . PRO A 1 202 ? 4.017 -20.038 29.013 1.00 32.91 202 PRO A N 1
ATOM 1514 C CA . PRO A 1 202 ? 4.381 -20.540 27.686 1.00 32.91 202 PRO A CA 1
ATOM 1515 C C . PRO A 1 202 ? 3.188 -20.728 26.730 1.00 32.91 202 PRO A C 1
ATOM 1517 O O . PRO A 1 202 ? 3.393 -20.766 25.520 1.00 32.91 202 PRO A O 1
ATOM 1520 N N . ASN A 1 203 ? 1.943 -20.749 27.233 1.00 30.73 203 ASN A N 1
ATOM 1521 C CA . ASN A 1 203 ? 0.772 -21.173 26.457 1.00 30.73 203 ASN A CA 1
ATOM 1522 C C . ASN A 1 203 ? -0.408 -20.174 26.430 1.00 30.73 203 ASN A C 1
ATOM 1524 O O . ASN A 1 203 ? -1.468 -20.523 25.922 1.00 30.73 203 ASN A O 1
ATOM 1528 N N . CYS A 1 204 ? -0.262 -18.936 26.923 1.00 30.80 204 CYS A N 1
ATOM 1529 C CA . CYS A 1 204 ? -1.341 -17.931 26.883 1.00 30.80 204 CYS A CA 1
ATOM 1530 C C . CYS A 1 204 ? -0.897 -16.657 26.147 1.00 30.80 204 CYS A C 1
ATOM 1532 O O . CYS A 1 204 ? -0.396 -15.709 26.748 1.00 30.80 204 CYS A O 1
ATOM 1534 N N . ARG A 1 205 ? -1.084 -16.626 24.821 1.00 36.19 205 ARG A N 1
ATOM 1535 C CA . ARG A 1 205 ? -0.878 -15.436 23.974 1.00 36.19 205 ARG A CA 1
ATOM 1536 C C . ARG A 1 205 ? -2.214 -14.767 23.642 1.00 36.19 205 ARG A C 1
ATOM 1538 O O . ARG A 1 205 ? -2.605 -14.693 22.486 1.00 36.19 205 ARG A O 1
ATOM 1545 N N . VAL A 1 206 ? -2.908 -14.244 24.649 1.00 42.69 206 VAL A N 1
ATOM 1546 C CA . VAL A 1 206 ? -4.021 -13.308 24.415 1.00 42.69 206 VAL A CA 1
ATOM 1547 C C . VAL A 1 206 ? -3.501 -11.900 24.678 1.00 42.69 206 VAL A C 1
ATOM 1549 O O . VAL A 1 206 ? -3.645 -11.351 25.767 1.00 42.69 206 VAL A O 1
ATOM 1552 N N . ARG A 1 207 ? -2.813 -11.325 23.684 1.00 54.41 207 ARG A N 1
ATOM 1553 C CA . ARG A 1 207 ? -2.443 -9.906 23.701 1.00 54.41 207 ARG A CA 1
ATOM 1554 C C . ARG A 1 207 ? -3.551 -9.142 22.999 1.00 54.41 207 ARG A C 1
ATOM 1556 O O . ARG A 1 207 ? -3.799 -9.368 21.819 1.00 54.41 207 ARG A O 1
ATOM 1563 N N . MET A 1 208 ? -4.212 -8.239 23.715 1.00 60.75 208 MET A N 1
ATOM 1564 C CA . MET A 1 208 ? -5.204 -7.375 23.088 1.00 60.75 208 MET A CA 1
ATOM 1565 C C . MET A 1 208 ? -4.510 -6.521 22.017 1.00 60.75 208 MET A C 1
ATOM 1567 O O . MET A 1 208 ? -3.535 -5.823 22.317 1.00 60.75 208 MET A O 1
ATOM 1571 N N . TYR A 1 209 ? -4.978 -6.616 20.767 1.00 62.94 209 TYR A N 1
ATOM 1572 C CA . TYR A 1 209 ? -4.435 -5.836 19.653 1.00 62.94 209 TYR A CA 1
ATOM 1573 C C . TYR A 1 209 ? -4.511 -4.342 19.971 1.00 62.94 209 TYR A C 1
ATOM 1575 O O . TYR A 1 209 ? -5.472 -3.877 20.587 1.00 62.94 209 TYR A O 1
ATOM 1583 N N . TRP A 1 210 ? -3.511 -3.579 19.520 1.00 56.38 210 TRP A N 1
ATOM 1584 C CA . TRP A 1 210 ? -3.437 -2.129 19.738 1.00 56.38 210 TRP A CA 1
ATOM 1585 C C . TRP A 1 210 ? -4.724 -1.405 19.327 1.00 56.38 210 TRP A C 1
ATOM 1587 O O . TRP A 1 210 ? -5.214 -0.568 20.076 1.00 56.38 210 TRP A O 1
ATOM 1597 N N . GLN A 1 211 ? -5.331 -1.827 18.217 1.00 63.09 211 GLN A N 1
ATOM 1598 C CA . GLN A 1 211 ? -6.581 -1.279 17.684 1.00 63.09 211 GLN A CA 1
ATOM 1599 C C . GLN A 1 211 ? -7.819 -1.560 18.558 1.00 63.09 211 GLN A C 1
ATOM 1601 O O . GLN A 1 211 ? -8.827 -0.876 18.441 1.00 63.09 211 GLN A O 1
ATOM 1606 N N . SER A 1 212 ? -7.778 -2.561 19.445 1.00 71.50 212 SER A N 1
ATOM 1607 C CA . SER A 1 212 ? -8.922 -2.936 20.296 1.00 71.50 212 SER A CA 1
ATOM 1608 C C . SER A 1 212 ? -8.981 -2.155 21.616 1.00 71.50 212 SER A C 1
ATOM 1610 O O . SER A 1 212 ? -10.023 -2.110 22.264 1.00 71.50 212 SER A O 1
ATOM 1612 N N . LYS A 1 213 ? -7.878 -1.516 22.025 1.00 77.44 213 LYS A N 1
ATOM 1613 C CA . LYS A 1 213 ? -7.767 -0.771 23.291 1.00 77.44 213 LYS A CA 1
ATOM 1614 C C . LYS A 1 213 ? -8.658 0.475 23.370 1.00 77.44 213 LYS A C 1
ATOM 1616 O O . LYS A 1 213 ? -9.317 0.619 24.402 1.00 77.44 213 LYS A O 1
ATOM 1621 N N . PRO A 1 214 ? -8.752 1.323 22.326 1.00 77.38 214 PRO A N 1
ATOM 1622 C CA . PRO A 1 214 ? -9.655 2.473 22.352 1.00 77.38 214 PRO A CA 1
ATOM 1623 C C . PRO A 1 214 ? -11.123 2.045 22.473 1.00 77.38 214 PRO A C 1
ATOM 1625 O O . PRO A 1 214 ? -11.885 2.656 23.212 1.00 77.38 214 PRO A O 1
ATOM 1628 N N . ILE A 1 215 ? -11.500 0.933 21.829 1.00 79.75 215 ILE A N 1
ATOM 1629 C CA . ILE A 1 215 ? -12.863 0.379 21.868 1.00 79.75 215 ILE A CA 1
ATOM 1630 C C . ILE A 1 215 ? -13.222 -0.092 23.289 1.00 79.75 215 ILE A C 1
ATOM 1632 O O . ILE A 1 215 ? -14.315 0.185 23.786 1.00 79.75 215 ILE A O 1
ATOM 1636 N N . CYS A 1 216 ? -12.288 -0.746 23.989 1.00 78.31 216 CYS A N 1
ATOM 1637 C CA . CYS A 1 216 ? -12.467 -1.101 25.400 1.00 78.31 216 CYS A CA 1
ATOM 1638 C C . CYS A 1 216 ? -12.621 0.136 26.289 1.00 78.31 216 CYS A C 1
ATOM 1640 O O . CYS A 1 216 ? -13.510 0.165 27.138 1.00 78.31 216 CYS A O 1
ATOM 1642 N N . LEU A 1 217 ? -11.779 1.158 26.096 1.00 81.12 217 LEU A N 1
ATOM 1643 C CA . LEU A 1 217 ? -11.849 2.397 26.872 1.00 81.12 217 LEU A CA 1
ATOM 1644 C C . LEU A 1 217 ? -13.168 3.143 26.636 1.00 81.12 217 LEU A C 1
ATOM 1646 O O . LEU A 1 217 ? -13.773 3.633 27.590 1.00 81.12 217 LEU A O 1
ATOM 1650 N N . ALA A 1 218 ? -13.637 3.188 25.388 1.00 82.44 218 ALA A N 1
ATOM 1651 C CA . ALA A 1 218 ? -14.917 3.781 25.021 1.00 82.44 218 ALA A CA 1
ATOM 1652 C C . ALA A 1 218 ? -16.075 3.114 25.776 1.00 82.44 218 ALA A C 1
ATOM 1654 O O . ALA A 1 218 ? -16.888 3.810 26.381 1.00 82.44 218 ALA A O 1
ATOM 1655 N N . TYR A 1 219 ? -16.102 1.777 25.843 1.00 84.38 219 TYR A N 1
ATOM 1656 C CA . TYR A 1 219 ? -17.071 1.063 26.678 1.00 84.38 219 TYR A CA 1
ATOM 1657 C C . TYR A 1 219 ? -16.881 1.368 28.172 1.00 84.38 219 TYR A C 1
ATOM 1659 O O . TYR A 1 219 ? -17.853 1.649 28.872 1.00 84.38 219 TYR A O 1
ATOM 1667 N N . MET A 1 220 ? -15.639 1.382 28.674 1.00 83.62 220 MET A N 1
ATOM 1668 C CA . MET A 1 220 ? -15.370 1.663 30.088 1.00 83.62 220 MET A CA 1
ATOM 1669 C C . MET A 1 220 ? -15.876 3.037 30.529 1.00 83.62 220 MET A C 1
ATOM 1671 O O . MET A 1 220 ? -16.387 3.153 31.641 1.00 83.62 220 MET A O 1
ATOM 1675 N N . ARG A 1 221 ? -15.816 4.049 29.653 1.00 83.94 221 ARG A N 1
ATOM 1676 C CA . ARG A 1 221 ? -16.365 5.398 29.884 1.00 83.94 221 ARG A CA 1
ATOM 1677 C C . ARG A 1 221 ? -17.882 5.426 30.097 1.00 83.94 221 ARG A C 1
ATOM 1679 O O . ARG A 1 221 ? -18.376 6.363 30.718 1.00 83.94 221 ARG A O 1
ATOM 1686 N N . LEU A 1 222 ? -18.605 4.403 29.642 1.00 83.75 222 LEU A N 1
ATOM 1687 C CA . LEU A 1 222 ? -20.058 4.274 29.801 1.00 83.75 222 LEU A CA 1
ATOM 1688 C C . LEU A 1 222 ? -20.459 3.503 31.065 1.00 83.75 222 LEU A C 1
ATOM 1690 O O . LEU A 1 222 ? -21.625 3.517 31.463 1.00 83.75 222 LEU A O 1
ATOM 1694 N N . ILE A 1 223 ? -19.508 2.833 31.721 1.00 83.88 223 ILE A N 1
ATOM 1695 C CA . ILE A 1 223 ? -19.774 2.058 32.933 1.00 83.88 223 ILE A CA 1
ATOM 1696 C C . ILE A 1 223 ? -20.202 2.997 34.064 1.00 83.88 223 ILE A C 1
ATOM 1698 O O . ILE A 1 223 ? -19.669 4.094 34.245 1.00 83.88 223 ILE A O 1
ATOM 1702 N N . ARG A 1 224 ? -21.147 2.537 34.892 1.00 83.19 224 ARG A N 1
ATOM 1703 C CA . ARG A 1 224 ? -21.624 3.286 36.059 1.00 83.19 224 ARG A CA 1
ATOM 1704 C C . ARG A 1 224 ? -20.454 3.740 36.937 1.00 83.19 224 ARG A C 1
ATOM 1706 O O . ARG A 1 224 ? -19.744 2.925 37.523 1.00 83.19 224 ARG A O 1
ATOM 1713 N N . ARG A 1 225 ? -20.326 5.057 37.099 1.00 82.38 225 ARG A N 1
ATOM 1714 C CA . ARG A 1 225 ? -19.348 5.695 37.984 1.00 82.38 225 ARG A CA 1
ATOM 1715 C C . ARG A 1 225 ? -19.514 5.211 39.428 1.00 82.38 225 ARG A C 1
ATOM 1717 O O . ARG A 1 225 ? -20.615 5.251 39.984 1.00 82.38 225 ARG A O 1
ATOM 1724 N N . ARG A 1 226 ? -18.416 4.785 40.058 1.00 81.19 226 ARG A N 1
ATOM 1725 C CA . ARG A 1 226 ? -18.374 4.399 41.477 1.00 81.19 226 ARG A CA 1
ATOM 1726 C C . ARG A 1 226 ? -17.179 5.078 42.136 1.00 81.19 226 ARG A C 1
ATOM 1728 O O . ARG A 1 226 ? -16.051 4.838 41.728 1.00 81.19 226 ARG A O 1
ATOM 1735 N N . ARG A 1 227 ? -17.414 5.912 43.149 1.00 75.56 227 ARG A N 1
ATOM 1736 C CA . ARG A 1 227 ? -16.346 6.522 43.954 1.00 75.56 227 ARG A CA 1
ATOM 1737 C C . ARG A 1 227 ? -16.018 5.623 45.145 1.00 75.56 227 ARG A C 1
ATOM 1739 O O . ARG A 1 227 ? -16.933 5.112 45.792 1.00 75.56 227 ARG A O 1
ATOM 1746 N N . LYS A 1 228 ? -14.731 5.450 45.446 1.00 64.12 228 LYS A N 1
ATOM 1747 C CA . LYS A 1 228 ? -14.268 4.854 46.707 1.00 64.12 228 LYS A CA 1
ATOM 1748 C C . LYS A 1 228 ? -13.913 5.930 47.729 1.00 64.12 228 LYS A C 1
ATOM 1750 O O . LYS A 1 228 ? -13.407 6.982 47.367 1.00 64.12 228 LYS A O 1
ATOM 1755 N N . THR A 1 229 ? -14.116 5.629 49.007 1.00 50.31 229 THR A N 1
ATOM 1756 C CA . THR A 1 229 ? -13.624 6.433 50.139 1.00 50.31 229 THR A CA 1
ATOM 1757 C C . THR A 1 229 ? -12.169 6.116 50.510 1.00 50.31 229 THR A C 1
ATOM 1759 O O . THR A 1 229 ? -11.537 6.911 51.192 1.00 50.31 229 THR A O 1
ATOM 1762 N N . ILE A 1 230 ? -11.608 4.993 50.033 1.00 48.31 230 ILE A N 1
ATOM 1763 C CA . ILE A 1 230 ? -10.214 4.579 50.279 1.00 48.31 230 ILE A CA 1
ATOM 1764 C C . ILE A 1 230 ? -9.488 4.353 48.944 1.00 48.31 230 ILE A C 1
ATOM 1766 O O . ILE A 1 230 ? -9.869 3.497 48.139 1.00 48.31 230 ILE A O 1
ATOM 1770 N N . CYS A 1 231 ? -8.422 5.123 48.715 1.00 41.47 231 CYS A N 1
ATOM 1771 C CA . CYS A 1 231 ? -7.558 5.027 47.541 1.00 41.47 231 CYS A CA 1
ATOM 1772 C C . CYS A 1 231 ? -6.586 3.838 47.685 1.00 41.47 231 CYS A C 1
ATOM 1774 O O . CYS A 1 231 ? -5.557 3.935 48.349 1.00 41.47 231 CYS A O 1
ATOM 1776 N N . CYS A 1 232 ? -6.902 2.700 47.057 1.00 44.28 232 CYS A N 1
ATOM 1777 C CA . CYS A 1 232 ? -6.033 1.507 47.055 1.00 44.28 232 CYS A CA 1
ATOM 1778 C C . CYS A 1 232 ? -4.697 1.708 46.315 1.00 44.28 232 CYS A C 1
ATOM 1780 O O . CYS A 1 232 ? -3.771 0.928 46.529 1.00 44.28 232 CYS A O 1
ATOM 1782 N N . PHE A 1 233 ? -4.573 2.747 45.480 1.00 43.31 233 PHE A N 1
ATOM 1783 C CA . PHE A 1 233 ? -3.341 3.034 44.736 1.00 43.31 233 PHE A CA 1
ATOM 1784 C C . PHE A 1 233 ? -2.145 3.321 45.654 1.00 43.31 233 PHE A C 1
ATOM 1786 O O . PHE A 1 233 ? -1.011 3.051 45.282 1.00 43.31 233 PHE A O 1
ATOM 1793 N N . ARG A 1 234 ? -2.393 3.825 46.871 1.00 35.91 234 ARG A N 1
ATOM 1794 C CA . ARG A 1 234 ? -1.332 4.261 47.790 1.00 35.91 234 ARG A CA 1
ATOM 1795 C C . ARG A 1 234 ? -0.830 3.170 48.741 1.00 35.91 234 ARG A C 1
ATOM 1797 O O . ARG A 1 234 ? 0.211 3.341 49.354 1.00 35.91 234 ARG A O 1
ATOM 1804 N N . LEU A 1 235 ? -1.559 2.060 48.881 1.00 34.69 235 LEU A N 1
ATOM 1805 C CA . LEU A 1 235 ? -1.250 1.023 49.878 1.00 34.69 235 LEU A CA 1
ATOM 1806 C C . LEU A 1 235 ? -0.439 -0.158 49.324 1.00 34.69 235 LEU A C 1
ATOM 1808 O O . LEU A 1 235 ? 0.104 -0.925 50.110 1.00 34.69 235 LEU A O 1
ATOM 1812 N N . THR A 1 236 ? -0.340 -0.327 48.001 1.00 42.25 236 THR A N 1
ATOM 1813 C CA . THR A 1 236 ? 0.268 -1.535 47.406 1.00 42.25 236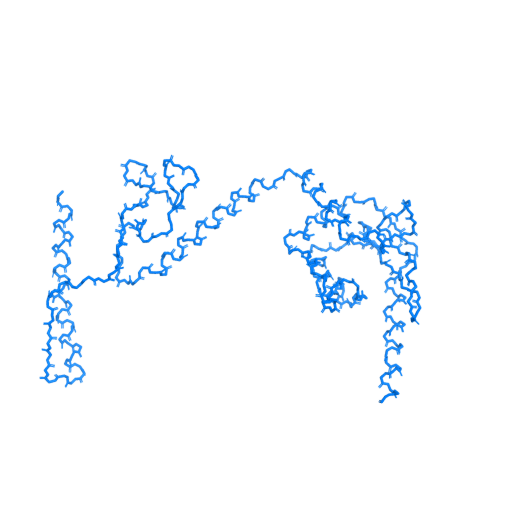 THR A CA 1
ATOM 1814 C C . THR A 1 236 ? 1.678 -1.320 46.856 1.00 42.25 236 THR A C 1
ATOM 1816 O O . THR A 1 236 ? 2.503 -2.218 46.992 1.00 42.25 236 THR A O 1
ATOM 1819 N N . SER A 1 237 ? 2.010 -0.150 46.303 1.00 42.28 237 SER A N 1
ATOM 1820 C CA . SER A 1 237 ? 3.349 0.113 45.747 1.00 42.28 237 SER A CA 1
ATOM 1821 C C . SER A 1 237 ? 4.410 0.358 46.829 1.00 42.28 237 SER A C 1
ATOM 1823 O O . SER A 1 237 ? 5.481 -0.248 46.783 1.00 42.28 237 SER A O 1
ATOM 1825 N N . ASP A 1 238 ? 4.104 1.178 47.839 1.00 38.28 238 ASP A N 1
ATOM 1826 C CA . ASP A 1 238 ? 5.076 1.565 48.874 1.00 38.28 238 ASP A CA 1
ATOM 1827 C C . ASP A 1 238 ? 5.483 0.396 49.784 1.00 38.28 238 ASP A C 1
ATOM 1829 O O . ASP A 1 238 ? 6.657 0.254 50.128 1.00 38.28 238 ASP A O 1
ATOM 1833 N N . LEU A 1 239 ? 4.540 -0.476 50.154 1.00 39.88 239 LEU A N 1
ATOM 1834 C CA . LEU A 1 239 ? 4.811 -1.654 50.989 1.00 39.88 239 LEU A CA 1
ATOM 1835 C C . LEU A 1 239 ? 5.572 -2.741 50.220 1.00 39.88 239 LEU A C 1
ATOM 1837 O O . LEU A 1 239 ? 6.512 -3.327 50.755 1.00 39.88 239 LEU A O 1
ATOM 1841 N N . PHE A 1 240 ? 5.217 -2.973 48.954 1.00 41.19 240 PHE A N 1
ATOM 1842 C CA . PHE A 1 240 ? 5.840 -4.012 48.136 1.00 41.19 240 PHE A CA 1
ATOM 1843 C C . PHE A 1 240 ? 7.271 -3.637 47.725 1.00 41.19 240 PHE A C 1
ATOM 1845 O O . PHE A 1 240 ? 8.163 -4.483 47.761 1.00 41.19 240 PHE A O 1
ATOM 1852 N N . TRP A 1 241 ? 7.537 -2.360 47.418 1.00 39.00 241 TRP A N 1
ATOM 1853 C CA . TRP A 1 241 ? 8.887 -1.911 47.057 1.00 39.00 241 TRP A CA 1
ATOM 1854 C C . TRP A 1 241 ? 9.817 -1.750 48.267 1.00 39.00 241 TRP A C 1
ATOM 1856 O O . TRP A 1 241 ? 11.006 -2.064 48.178 1.00 39.00 241 TRP A O 1
ATOM 1866 N N . ARG A 1 242 ? 9.285 -1.356 49.434 1.00 36.78 242 ARG A N 1
ATOM 1867 C CA . ARG A 1 242 ? 10.046 -1.385 50.697 1.00 36.78 242 ARG A CA 1
ATOM 1868 C C . ARG A 1 242 ? 10.400 -2.814 51.120 1.00 36.78 242 ARG A C 1
ATOM 1870 O O . ARG A 1 242 ? 11.528 -3.041 51.547 1.00 36.78 242 ARG A O 1
ATOM 1877 N N . ALA A 1 243 ? 9.492 -3.776 50.941 1.00 34.75 243 ALA A N 1
ATOM 1878 C CA . ALA A 1 243 ? 9.772 -5.192 51.187 1.00 34.75 243 ALA A CA 1
ATOM 1879 C C . ALA A 1 243 ? 10.769 -5.781 50.167 1.00 34.75 243 ALA A C 1
ATOM 1881 O O . ALA A 1 243 ? 11.680 -6.509 50.553 1.00 34.75 243 ALA A O 1
ATOM 1882 N N . GLY A 1 244 ? 10.668 -5.407 48.885 1.00 35.34 244 GLY A N 1
ATOM 1883 C CA . GLY A 1 244 ? 11.615 -5.822 47.843 1.00 35.34 244 GLY A CA 1
ATOM 1884 C C . GLY A 1 244 ? 13.051 -5.342 48.090 1.00 35.34 244 GLY A C 1
ATOM 1885 O O . GLY A 1 244 ? 13.993 -6.114 47.911 1.00 35.34 244 GLY A O 1
ATOM 1886 N N . LYS A 1 245 ? 13.236 -4.109 48.591 1.00 35.31 245 LYS A N 1
ATOM 1887 C CA . LYS A 1 245 ? 14.564 -3.596 48.986 1.00 35.31 245 LYS A CA 1
ATOM 1888 C C . LYS A 1 245 ? 15.181 -4.342 50.176 1.00 35.31 245 LYS A C 1
ATOM 1890 O O . LYS A 1 245 ? 16.397 -4.479 50.222 1.00 35.31 245 LYS A O 1
ATOM 1895 N N . LEU A 1 246 ? 14.369 -4.840 51.109 1.00 30.95 246 LEU A N 1
ATOM 1896 C CA . LEU A 1 246 ? 14.843 -5.627 52.258 1.00 30.95 246 LEU A CA 1
ATOM 1897 C C . LEU A 1 246 ? 15.305 -7.040 51.867 1.00 30.95 246 LEU A C 1
ATOM 1899 O O . LEU A 1 246 ? 16.175 -7.600 52.528 1.00 30.95 246 LEU A O 1
ATOM 1903 N N . ILE A 1 247 ? 14.762 -7.606 50.786 1.00 35.84 247 ILE A N 1
ATOM 1904 C CA . ILE A 1 247 ? 15.136 -8.943 50.297 1.00 35.84 247 ILE A CA 1
ATOM 1905 C C . ILE A 1 247 ? 16.431 -8.891 49.467 1.00 35.84 247 ILE A C 1
ATOM 1907 O O . ILE A 1 247 ? 17.250 -9.798 49.572 1.00 35.84 247 ILE A O 1
ATOM 1911 N N . GLN A 1 248 ? 16.686 -7.807 48.723 1.00 33.56 248 GLN A N 1
ATOM 1912 C CA . GLN A 1 248 ? 17.944 -7.637 47.973 1.00 33.56 248 GLN A CA 1
ATOM 1913 C C . GLN A 1 248 ? 19.175 -7.299 48.833 1.00 33.56 248 GLN A C 1
ATOM 1915 O O . GLN A 1 248 ? 20.278 -7.246 48.306 1.00 33.56 248 GLN A O 1
ATOM 1920 N N . GLN A 1 249 ? 19.014 -7.081 50.141 1.00 33.88 249 GLN A N 1
ATOM 1921 C CA . GLN A 1 249 ? 20.135 -6.878 51.072 1.00 33.88 249 GLN A CA 1
ATOM 1922 C C . GLN A 1 249 ? 20.526 -8.150 51.847 1.00 33.88 249 GLN A C 1
ATOM 1924 O O . GLN A 1 249 ? 21.413 -8.095 52.696 1.00 33.88 249 GLN A O 1
ATOM 1929 N N . LYS A 1 250 ? 19.865 -9.289 51.592 1.00 32.25 250 LYS A N 1
ATOM 1930 C CA . LYS A 1 250 ? 20.143 -10.585 52.241 1.00 32.25 250 LYS A CA 1
ATOM 1931 C C . LYS A 1 250 ? 20.366 -11.732 51.243 1.00 32.25 250 LYS A C 1
ATOM 1933 O O . LYS A 1 250 ? 20.044 -12.879 51.550 1.00 32.25 250 LYS A O 1
ATOM 1938 N N . VAL A 1 251 ? 20.926 -11.421 50.075 1.00 37.94 251 VAL A N 1
ATOM 1939 C CA . VAL A 1 251 ? 21.548 -12.392 49.159 1.00 37.94 251 VAL A CA 1
ATOM 1940 C C . VAL A 1 251 ? 22.938 -11.890 48.818 1.00 37.94 251 VAL A C 1
ATOM 1942 O O . VAL A 1 251 ? 23.040 -10.680 48.522 1.00 37.94 251 VAL A O 1
#